Protein AF-A0A431I7N3-F1 (afdb_monomer)

Mean predicted aligned error: 5.84 Å

Structure (mmCIF, N/CA/C/O backbone):
data_AF-A0A431I7N3-F1
#
_entry.id   AF-A0A431I7N3-F1
#
loop_
_atom_site.group_PDB
_atom_site.id
_atom_site.type_symbol
_atom_site.label_atom_id
_atom_site.label_alt_id
_atom_site.label_comp_id
_atom_site.label_asym_id
_atom_site.label_entity_id
_atom_site.label_seq_id
_atom_site.pdbx_PDB_ins_code
_atom_site.Cartn_x
_atom_site.Cartn_y
_atom_site.Cartn_z
_atom_site.occupancy
_atom_site.B_iso_or_equiv
_atom_site.auth_seq_id
_atom_site.auth_comp_id
_atom_site.auth_asym_id
_atom_site.auth_atom_id
_atom_site.pdbx_PDB_model_num
ATOM 1 N N . LYS A 1 1 ? 29.112 -9.213 0.402 1.00 60.88 1 LYS A N 1
ATOM 2 C CA . LYS A 1 1 ? 29.077 -7.727 0.307 1.00 60.88 1 LYS A CA 1
ATOM 3 C C . LYS A 1 1 ? 28.844 -7.233 -1.131 1.00 60.88 1 LYS A C 1
ATOM 5 O O . LYS A 1 1 ? 28.077 -6.293 -1.281 1.00 60.88 1 LYS A O 1
ATOM 10 N N . ASN A 1 2 ? 29.382 -7.900 -2.162 1.00 78.06 2 ASN A N 1
ATOM 11 C CA . ASN A 1 2 ? 29.231 -7.485 -3.570 1.00 78.06 2 ASN A CA 1
ATOM 12 C C . ASN A 1 2 ? 27.796 -7.589 -4.119 1.00 78.06 2 ASN A C 1
ATOM 14 O O . ASN A 1 2 ? 27.331 -6.633 -4.720 1.00 78.06 2 ASN A O 1
ATOM 18 N N . TYR A 1 3 ? 27.056 -8.663 -3.809 1.00 81.56 3 TYR A N 1
ATOM 19 C CA . TYR A 1 3 ? 25.663 -8.817 -4.268 1.00 81.56 3 TYR A CA 1
ATOM 20 C C . TYR A 1 3 ? 24.748 -7.658 -3.838 1.00 81.56 3 TYR A C 1
ATOM 22 O O . TYR A 1 3 ? 23.988 -7.134 -4.637 1.00 81.56 3 TYR A O 1
ATOM 30 N N . ARG A 1 4 ? 24.869 -7.198 -2.583 1.00 82.38 4 ARG A N 1
ATOM 31 C CA . ARG A 1 4 ? 24.064 -6.075 -2.072 1.00 82.38 4 ARG A CA 1
ATOM 32 C C . ARG A 1 4 ? 24.396 -4.757 -2.776 1.00 82.38 4 ARG A C 1
ATOM 34 O O . ARG A 1 4 ? 23.497 -3.981 -3.049 1.00 82.38 4 ARG A O 1
ATOM 41 N N . ARG A 1 5 ? 25.679 -4.500 -3.054 1.00 83.00 5 ARG A N 1
ATOM 42 C CA . ARG A 1 5 ? 26.077 -3.306 -3.814 1.00 83.00 5 ARG A CA 1
ATOM 43 C C . ARG A 1 5 ? 25.525 -3.348 -5.238 1.00 83.00 5 ARG A C 1
ATOM 45 O O . ARG A 1 5 ? 25.055 -2.322 -5.699 1.00 83.00 5 ARG A O 1
ATOM 52 N N . GLY A 1 6 ? 25.533 -4.525 -5.870 1.00 89.56 6 GLY A N 1
ATOM 53 C CA . GLY A 1 6 ? 24.898 -4.739 -7.172 1.00 89.56 6 GLY A CA 1
ATOM 54 C C . GLY A 1 6 ? 23.405 -4.425 -7.134 1.00 89.56 6 GLY A C 1
ATOM 55 O O . GLY A 1 6 ? 22.958 -3.562 -7.873 1.00 89.56 6 GLY A O 1
ATOM 56 N N . VAL A 1 7 ? 22.666 -5.021 -6.191 1.00 92.00 7 VAL A N 1
ATOM 57 C CA . VAL A 1 7 ? 21.218 -4.784 -6.041 1.00 92.00 7 VAL A CA 1
ATOM 58 C C . VAL A 1 7 ? 20.898 -3.298 -5.877 1.00 92.00 7 VAL A C 1
ATOM 60 O O . VAL A 1 7 ? 20.030 -2.781 -6.569 1.00 92.00 7 VAL A O 1
ATOM 63 N N . ASN A 1 8 ? 21.620 -2.598 -4.999 1.00 90.75 8 ASN A N 1
ATOM 64 C CA . ASN A 1 8 ? 21.385 -1.175 -4.766 1.00 90.75 8 ASN A CA 1
ATOM 65 C C . ASN A 1 8 ? 21.683 -0.327 -6.009 1.00 90.75 8 ASN A C 1
ATOM 67 O O . ASN A 1 8 ? 20.867 0.515 -6.357 1.00 90.75 8 ASN A O 1
ATOM 71 N N . ALA A 1 9 ? 22.812 -0.572 -6.682 1.00 93.12 9 ALA A N 1
ATOM 72 C CA . ALA A 1 9 ? 23.182 0.163 -7.892 1.00 93.12 9 ALA A CA 1
ATOM 73 C C . ALA A 1 9 ? 22.176 -0.069 -9.030 1.00 93.12 9 ALA A C 1
ATOM 75 O O . ALA A 1 9 ? 21.823 0.857 -9.752 1.00 93.12 9 ALA A O 1
ATOM 76 N N . GLU A 1 10 ? 21.666 -1.294 -9.175 1.00 96.69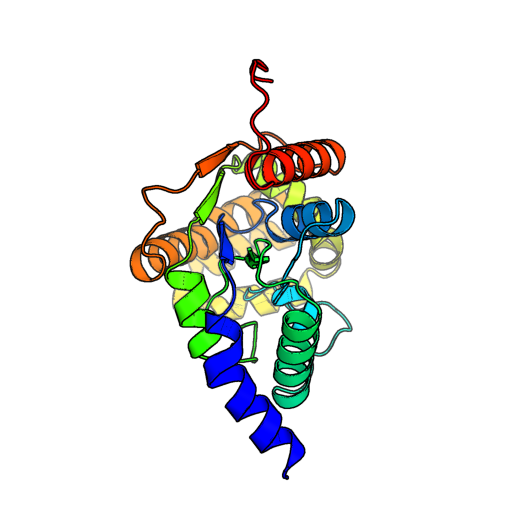 10 GLU A N 1
ATOM 77 C CA . GLU A 1 10 ? 20.631 -1.585 -10.167 1.00 96.69 10 GLU A CA 1
ATOM 78 C C . GLU A 1 10 ? 19.306 -0.892 -9.825 1.00 96.69 10 GLU A C 1
ATOM 80 O O . GLU A 1 10 ? 18.671 -0.324 -10.709 1.00 96.69 10 GLU A O 1
ATOM 85 N N . LEU A 1 11 ? 18.908 -0.866 -8.549 1.00 96.81 11 LEU A N 1
ATOM 86 C CA . LEU A 1 11 ? 17.690 -0.185 -8.096 1.00 96.81 11 LEU A CA 1
ATOM 87 C C . LEU A 1 11 ? 17.761 1.348 -8.175 1.00 96.81 11 LEU A C 1
ATOM 89 O O . LEU A 1 11 ? 16.722 1.996 -8.075 1.00 96.81 11 LEU A O 1
ATOM 93 N N . GLU A 1 12 ? 18.940 1.939 -8.364 1.00 96.25 12 GLU A N 1
ATOM 94 C CA . GLU A 1 12 ? 19.075 3.375 -8.643 1.00 96.25 12 GLU A CA 1
ATOM 95 C C . GLU A 1 12 ? 18.663 3.726 -10.081 1.00 96.25 12 GLU A C 1
ATOM 97 O O . GLU A 1 12 ? 18.223 4.848 -10.331 1.00 96.25 12 GLU A O 1
ATOM 102 N N . VAL A 1 13 ? 18.755 2.774 -11.019 1.00 96.38 13 VAL A N 1
ATOM 103 C CA . VAL A 1 13 ? 18.584 3.031 -12.461 1.00 96.38 13 VAL A CA 1
ATOM 104 C C . VAL A 1 13 ? 17.403 2.272 -13.055 1.00 96.38 13 VAL A C 1
ATOM 106 O O . VAL A 1 13 ? 16.577 2.870 -13.739 1.00 96.38 13 VAL A O 1
ATOM 109 N N . LEU A 1 14 ? 17.299 0.967 -12.794 1.00 97.06 14 LEU A N 1
ATOM 110 C CA . LEU A 1 14 ? 16.318 0.081 -13.423 1.00 97.06 14 LEU A CA 1
ATOM 111 C C . LEU A 1 14 ? 14.868 0.564 -13.271 1.00 97.06 14 LEU A C 1
ATOM 113 O O . LEU A 1 14 ? 14.150 0.516 -14.268 1.00 97.06 14 LEU A O 1
ATOM 117 N N . PRO A 1 15 ? 14.416 1.074 -12.104 1.00 97.44 15 PRO A N 1
ATOM 118 C CA . PRO A 1 15 ? 13.044 1.549 -11.979 1.00 97.44 15 PRO A CA 1
ATOM 119 C C . PRO A 1 15 ? 12.665 2.605 -13.018 1.00 97.44 15 PRO A C 1
ATOM 121 O O . PRO A 1 15 ? 11.525 2.613 -13.460 1.00 97.44 15 PRO A O 1
ATOM 124 N N . GLN A 1 16 ? 13.611 3.442 -13.451 1.00 96.75 16 GLN A N 1
ATOM 125 C CA . GLN A 1 16 ? 13.368 4.545 -14.386 1.00 96.75 16 GLN A CA 1
ATOM 126 C C . GLN A 1 16 ? 13.116 4.075 -15.830 1.00 96.75 16 GLN A C 1
ATOM 128 O O . GLN A 1 16 ? 12.756 4.883 -16.679 1.00 96.75 16 GLN A O 1
ATOM 133 N N . GLN A 1 17 ? 13.321 2.787 -16.124 1.00 96.75 17 GLN A N 1
ATOM 134 C CA . GLN A 1 17 ? 13.120 2.207 -17.457 1.00 96.75 17 GLN A CA 1
ATOM 135 C C . GLN A 1 17 ? 11.669 1.783 -17.717 1.00 96.75 17 GLN A C 1
ATOM 137 O O . GLN A 1 17 ? 11.346 1.405 -18.838 1.00 96.75 17 GLN A O 1
ATOM 142 N N . PHE A 1 18 ? 10.807 1.829 -16.698 1.00 97.62 18 PHE A N 1
ATOM 143 C CA . PHE A 1 18 ? 9.423 1.375 -16.790 1.00 97.62 18 PHE A CA 1
ATOM 144 C C . PHE A 1 18 ? 8.436 2.537 -16.802 1.00 97.62 18 PHE A C 1
ATOM 146 O O . PHE A 1 18 ? 8.631 3.570 -16.155 1.00 97.62 18 PHE A O 1
ATOM 153 N N . HIS A 1 19 ? 7.316 2.319 -17.484 1.00 95.94 19 HIS A N 1
ATOM 154 C CA . HIS A 1 19 ? 6.157 3.194 -17.426 1.00 95.94 19 HIS A CA 1
ATOM 155 C C . HIS A 1 19 ? 5.199 2.701 -16.342 1.00 95.94 19 HIS A C 1
ATOM 157 O O . HIS A 1 19 ? 4.536 1.680 -16.507 1.00 95.94 19 HIS A O 1
ATOM 163 N N . TYR A 1 20 ? 5.120 3.419 -15.224 1.00 97.62 20 TYR A N 1
ATOM 164 C CA . TYR A 1 20 ? 4.216 3.043 -14.138 1.00 97.62 20 TYR A CA 1
ATOM 165 C C . TYR A 1 20 ? 2.808 3.608 -14.333 1.00 97.62 20 TYR A C 1
ATOM 167 O O . TYR A 1 20 ? 2.627 4.713 -14.855 1.00 97.62 20 TYR A O 1
ATOM 175 N N . LEU A 1 21 ? 1.826 2.865 -13.828 1.00 97.44 21 LEU A N 1
ATOM 176 C CA . LEU A 1 21 ? 0.459 3.316 -13.595 1.00 97.44 21 LEU A CA 1
ATOM 177 C C . LEU A 1 21 ? 0.132 3.129 -12.116 1.00 97.44 21 LEU A C 1
ATOM 179 O O . LEU A 1 21 ? -0.010 2.008 -11.623 1.00 97.44 21 LEU A O 1
ATOM 183 N N . THR A 1 22 ? 0.027 4.242 -11.398 1.00 97.12 22 THR A N 1
ATOM 184 C CA . THR A 1 22 ? -0.194 4.219 -9.955 1.00 97.12 22 THR A CA 1
ATOM 185 C C . THR A 1 22 ? -1.680 4.073 -9.657 1.00 97.12 22 THR A C 1
ATOM 187 O O . THR A 1 22 ? -2.475 4.971 -9.936 1.00 97.12 22 THR A O 1
ATOM 190 N N . VAL A 1 23 ? -2.059 2.959 -9.039 1.00 97.25 23 VAL A N 1
ATOM 191 C CA . VAL A 1 23 ? -3.396 2.722 -8.501 1.00 97.25 23 VAL A CA 1
ATOM 192 C C . VAL A 1 23 ? -3.527 3.452 -7.166 1.00 97.25 23 VAL A C 1
ATOM 194 O O . VAL A 1 23 ? -2.932 3.087 -6.150 1.00 97.25 23 VAL A O 1
ATOM 197 N N . CYS A 1 24 ? -4.327 4.507 -7.180 1.00 95.62 24 CYS A N 1
ATOM 198 C CA . CYS A 1 24 ? -4.613 5.397 -6.070 1.00 95.62 24 CYS A CA 1
ATOM 199 C C . CYS A 1 24 ? -5.995 5.086 -5.492 1.00 95.62 24 CYS A C 1
ATOM 201 O O . CYS A 1 24 ? -6.921 4.740 -6.212 1.00 95.62 24 CYS A O 1
ATOM 203 N N . GLY A 1 25 ? -6.168 5.261 -4.191 1.00 93.81 25 GLY A N 1
ATOM 204 C CA . GLY A 1 25 ? -7.457 5.165 -3.514 1.00 93.81 25 GLY A CA 1
ATOM 205 C C . GLY A 1 25 ? -7.275 5.119 -1.996 1.00 93.81 25 GLY A C 1
ATOM 206 O O . GLY A 1 25 ? -6.255 4.604 -1.517 1.00 93.81 25 GLY A O 1
ATOM 207 N N . PRO A 1 26 ? -8.239 5.626 -1.211 1.00 93.81 26 PRO A N 1
ATOM 208 C CA . PRO A 1 26 ? -8.145 5.625 0.248 1.00 93.81 26 PRO A CA 1
ATOM 209 C C . PRO A 1 26 ? -8.179 4.195 0.824 1.00 93.81 26 PRO A C 1
ATOM 211 O O . PRO A 1 26 ? -8.373 3.213 0.099 1.00 93.81 26 PRO A O 1
ATOM 214 N N . THR A 1 27 ? -7.958 4.031 2.129 1.00 92.19 27 THR A N 1
ATOM 215 C CA . THR A 1 27 ? -7.940 2.708 2.788 1.00 92.19 27 THR A CA 1
ATOM 216 C C . THR A 1 27 ? -9.236 1.931 2.537 1.00 92.19 27 THR A C 1
ATOM 218 O O . THR A 1 27 ? -10.326 2.488 2.632 1.00 92.19 27 THR A O 1
ATOM 221 N N . GLY A 1 28 ? -9.144 0.643 2.202 1.00 92.25 28 GLY A N 1
ATOM 222 C CA . GLY A 1 28 ? -10.325 -0.186 1.925 1.00 92.25 28 GLY A CA 1
ATOM 223 C C . GLY A 1 28 ? -11.008 0.065 0.578 1.00 92.25 28 GLY A C 1
ATOM 224 O O . GLY A 1 28 ? -12.056 -0.511 0.333 1.00 92.25 28 GLY A O 1
ATOM 225 N N . SER A 1 29 ? -10.432 0.885 -0.309 1.00 94.75 29 SER A N 1
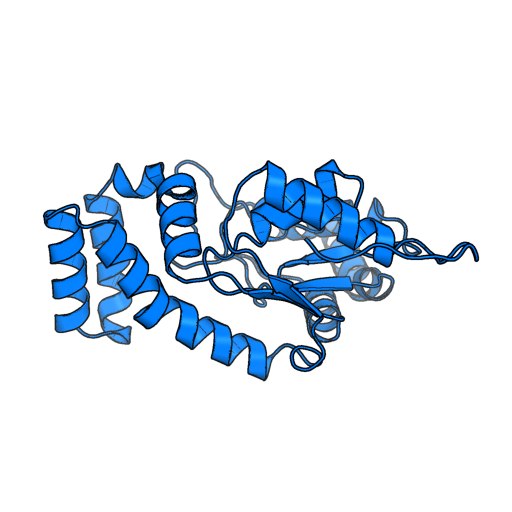ATOM 226 C CA . SER A 1 29 ? -10.940 1.081 -1.682 1.00 94.75 29 SER A CA 1
ATOM 227 C C . SER A 1 29 ? -10.735 -0.122 -2.610 1.00 94.75 29 SER A C 1
ATOM 229 O O . SER A 1 29 ? -11.261 -0.126 -3.712 1.00 94.75 29 SER A O 1
ATOM 231 N N . GLY A 1 30 ? -9.985 -1.145 -2.191 1.00 93.44 30 GLY A N 1
ATOM 232 C CA . GLY A 1 30 ? -9.731 -2.330 -3.013 1.00 93.44 30 GLY A CA 1
ATOM 233 C C . GLY A 1 30 ? -8.496 -2.243 -3.915 1.00 93.44 30 GLY A C 1
ATOM 234 O O . GLY A 1 30 ? -8.358 -3.089 -4.787 1.00 93.44 30 GLY A O 1
ATOM 235 N N . LYS A 1 31 ? -7.576 -1.284 -3.702 1.00 94.62 31 LYS A N 1
ATOM 236 C CA . LYS A 1 31 ? -6.317 -1.158 -4.476 1.00 94.62 31 LYS A CA 1
ATOM 237 C C . LYS A 1 31 ? -5.561 -2.480 -4.627 1.00 94.62 31 LYS A C 1
ATOM 239 O O . LYS A 1 31 ? -5.369 -2.933 -5.748 1.00 94.62 31 LYS A O 1
ATOM 244 N N . SER A 1 32 ? -5.179 -3.111 -3.513 1.00 92.50 32 SER A N 1
ATOM 245 C CA . SER A 1 32 ? -4.403 -4.356 -3.542 1.00 92.50 32 SER A CA 1
ATOM 246 C C . SER A 1 32 ? -5.204 -5.479 -4.214 1.00 92.50 32 SER A C 1
ATOM 248 O O . SER A 1 32 ? -4.662 -6.252 -4.990 1.00 92.50 32 SER A O 1
ATOM 250 N N . ALA A 1 33 ? -6.527 -5.523 -4.018 1.00 94.25 33 ALA A N 1
ATOM 251 C CA . ALA A 1 33 ? -7.391 -6.496 -4.688 1.00 94.25 33 ALA A CA 1
ATOM 252 C C . ALA A 1 33 ? -7.482 -6.264 -6.213 1.00 94.25 33 ALA A C 1
ATOM 254 O O . ALA A 1 33 ? -7.474 -7.226 -6.979 1.00 94.25 33 ALA A O 1
ATOM 255 N N . LEU A 1 34 ? -7.505 -5.005 -6.665 1.00 96.75 34 LEU A N 1
ATOM 256 C CA . LEU A 1 34 ? -7.428 -4.648 -8.084 1.00 96.75 34 LEU A CA 1
ATOM 257 C C . LEU A 1 34 ? -6.064 -5.014 -8.677 1.00 96.75 34 LEU A C 1
ATOM 259 O O . LEU A 1 34 ? -6.018 -5.563 -9.773 1.00 96.75 34 LEU A O 1
ATOM 263 N N . LEU A 1 35 ? -4.965 -4.765 -7.959 1.00 96.94 35 LEU A N 1
ATOM 264 C CA . LEU A 1 35 ? -3.628 -5.188 -8.385 1.00 96.94 35 LEU A CA 1
ATOM 265 C C . LEU A 1 35 ? -3.549 -6.710 -8.565 1.00 96.94 35 LEU A C 1
ATOM 267 O O . LEU A 1 35 ? -3.046 -7.180 -9.579 1.00 96.94 35 LEU A O 1
ATOM 271 N N . GLN A 1 36 ? -4.116 -7.490 -7.644 1.00 95.94 36 GLN A N 1
ATOM 272 C CA . GLN A 1 36 ? -4.175 -8.949 -7.790 1.00 95.94 36 GLN A CA 1
ATOM 273 C C . GLN A 1 36 ? -5.031 -9.384 -8.992 1.00 95.94 36 GLN A C 1
ATOM 275 O O . GLN A 1 36 ? -4.660 -10.314 -9.714 1.00 95.94 36 GLN A O 1
ATOM 280 N N . ALA A 1 37 ? -6.147 -8.696 -9.256 1.00 97.25 37 ALA A N 1
ATOM 281 C CA . ALA A 1 37 ? -6.964 -8.945 -10.443 1.00 97.25 37 ALA A CA 1
ATOM 282 C C . ALA A 1 37 ? -6.210 -8.612 -11.746 1.00 97.25 37 ALA A C 1
ATOM 284 O O . ALA A 1 37 ? -6.250 -9.403 -12.687 1.00 97.25 37 ALA A O 1
ATOM 285 N N . LEU A 1 38 ? -5.466 -7.500 -11.783 1.00 98.00 38 LEU A N 1
ATOM 286 C CA . LEU A 1 38 ? -4.600 -7.117 -12.905 1.00 98.00 38 LEU A CA 1
ATOM 287 C C . LEU A 1 38 ? -3.515 -8.166 -13.160 1.00 98.00 38 LEU A C 1
ATOM 289 O O . LEU A 1 38 ? -3.350 -8.592 -14.299 1.00 98.00 38 LEU A O 1
ATOM 293 N N . ALA A 1 39 ? -2.834 -8.636 -12.111 1.00 97.06 39 ALA A N 1
ATOM 294 C CA . ALA A 1 39 ? -1.824 -9.688 -12.223 1.00 97.06 39 ALA A CA 1
ATOM 295 C C . ALA A 1 39 ? -2.427 -10.992 -12.769 1.00 97.06 39 ALA A C 1
ATOM 297 O O . ALA A 1 39 ? -1.878 -11.603 -13.683 1.00 97.06 39 ALA A O 1
ATOM 298 N N . THR A 1 40 ? -3.597 -11.388 -12.258 1.00 97.00 40 THR A N 1
ATOM 299 C CA . THR A 1 40 ? -4.324 -12.586 -12.715 1.00 97.00 40 THR A CA 1
ATOM 300 C C . THR A 1 40 ? -4.733 -12.480 -14.186 1.00 97.00 40 THR A C 1
ATOM 302 O O . THR A 1 40 ? -4.715 -13.475 -14.906 1.00 97.00 40 THR A O 1
ATOM 305 N N . ALA A 1 41 ? -5.069 -11.275 -14.649 1.00 96.62 41 ALA A N 1
ATOM 306 C CA . ALA A 1 41 ? -5.419 -10.994 -16.037 1.00 96.62 41 ALA A CA 1
ATOM 307 C C . ALA A 1 41 ? -4.197 -10.795 -16.964 1.00 96.62 41 ALA A C 1
ATOM 309 O O . ALA A 1 41 ? -4.378 -10.527 -18.149 1.00 96.62 41 ALA A O 1
ATOM 310 N N . GLY A 1 42 ? -2.968 -10.951 -16.454 1.00 96.19 42 GLY A N 1
ATOM 311 C CA . GLY A 1 42 ? -1.728 -10.882 -17.236 1.00 96.19 42 GLY A CA 1
ATOM 312 C C . GLY A 1 42 ? -1.028 -9.518 -17.241 1.00 96.19 42 GLY A C 1
ATOM 313 O O . GLY A 1 42 ? -0.075 -9.330 -17.992 1.00 96.19 42 GLY A O 1
ATOM 314 N N . GLY A 1 43 ? -1.471 -8.566 -16.418 1.00 97.19 43 GLY A N 1
ATOM 315 C CA . GLY A 1 43 ? -0.795 -7.283 -16.227 1.00 97.19 43 GLY A CA 1
ATOM 316 C C . GLY A 1 43 ? 0.496 -7.399 -15.412 1.00 97.19 43 GLY A C 1
ATOM 317 O O . GLY A 1 43 ? 0.619 -8.253 -14.534 1.00 97.19 43 GLY A O 1
ATOM 318 N N . GLN A 1 44 ? 1.449 -6.493 -15.651 1.00 98.06 44 GLN A N 1
ATOM 319 C CA . GLN A 1 44 ? 2.666 -6.406 -14.837 1.00 98.06 44 GLN A CA 1
ATOM 320 C C . GLN A 1 44 ? 2.368 -5.635 -13.556 1.00 98.06 44 GLN A C 1
ATOM 322 O O . GLN A 1 44 ? 1.969 -4.473 -13.611 1.00 98.06 44 GLN A O 1
ATOM 327 N N . VAL A 1 45 ? 2.550 -6.270 -12.402 1.00 98.25 45 VAL A N 1
ATOM 328 C CA . VAL A 1 45 ? 2.160 -5.702 -11.108 1.00 98.25 45 VAL A CA 1
ATOM 329 C C . VAL A 1 45 ? 3.332 -5.733 -10.143 1.00 98.25 45 VAL A C 1
ATOM 331 O O . VAL A 1 45 ? 3.877 -6.794 -9.845 1.00 98.25 45 VAL A O 1
ATOM 334 N N . LEU A 1 46 ? 3.683 -4.565 -9.610 1.00 97.94 46 LEU A N 1
ATOM 335 C CA . LEU A 1 46 ? 4.621 -4.424 -8.505 1.00 97.94 46 LEU A CA 1
ATOM 336 C C . LEU A 1 46 ? 3.843 -4.189 -7.203 1.00 97.94 46 LEU A C 1
ATOM 338 O O . LEU A 1 46 ? 3.584 -3.052 -6.818 1.00 97.94 46 LEU A O 1
ATOM 342 N N . ASP A 1 47 ? 3.463 -5.276 -6.535 1.00 96.19 47 ASP A N 1
ATOM 343 C CA . ASP 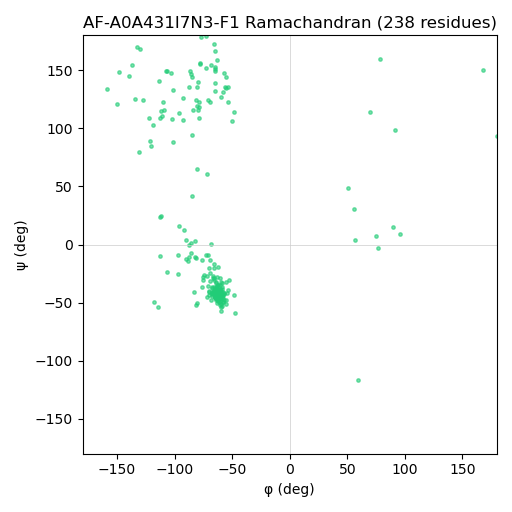A 1 47 ? 2.727 -5.246 -5.263 1.00 96.19 47 ASP A CA 1
ATOM 344 C C . ASP A 1 47 ? 3.707 -5.105 -4.081 1.00 96.19 47 ASP A C 1
ATOM 346 O O . ASP A 1 47 ? 4.308 -6.079 -3.616 1.00 96.19 47 ASP A O 1
ATOM 350 N N . LEU A 1 48 ? 3.940 -3.867 -3.635 1.00 95.81 48 LEU A N 1
ATOM 351 C CA . LEU A 1 48 ? 4.931 -3.570 -2.598 1.00 95.81 48 LEU A CA 1
ATOM 352 C C . LEU A 1 48 ? 4.475 -4.069 -1.223 1.00 95.81 48 LEU A C 1
ATOM 354 O O . LEU A 1 48 ? 5.315 -4.551 -0.458 1.00 95.81 48 LEU A O 1
ATOM 358 N N . GLU A 1 49 ? 3.180 -4.001 -0.917 1.00 92.25 49 GLU A N 1
ATOM 359 C CA . GLU A 1 49 ? 2.576 -4.585 0.283 1.00 92.25 49 GLU A CA 1
ATOM 360 C C . GLU A 1 49 ? 2.800 -6.102 0.368 1.00 92.25 49 GLU A C 1
ATOM 362 O O . GLU A 1 49 ? 3.231 -6.604 1.414 1.00 92.25 49 GLU A O 1
ATOM 367 N N . GLN A 1 50 ? 2.588 -6.839 -0.727 1.00 92.88 50 GLN A N 1
ATOM 368 C CA . GLN A 1 50 ? 2.820 -8.283 -0.792 1.00 92.88 50 GLN A CA 1
ATOM 369 C C . GLN A 1 50 ? 4.303 -8.617 -0.604 1.00 92.88 50 GLN A C 1
ATOM 371 O O . GLN A 1 50 ? 4.643 -9.491 0.199 1.00 92.88 50 GLN A O 1
ATOM 376 N N . LEU A 1 51 ? 5.204 -7.898 -1.283 1.00 94.94 51 LEU A N 1
ATOM 377 C CA . LEU A 1 51 ? 6.648 -8.088 -1.105 1.00 94.94 51 LEU A CA 1
ATOM 378 C C . LEU A 1 51 ? 7.091 -7.766 0.330 1.00 94.94 51 LEU A C 1
ATOM 380 O O . LEU A 1 51 ? 7.969 -8.433 0.875 1.00 94.94 51 LEU A O 1
ATOM 384 N N . ALA A 1 52 ? 6.469 -6.775 0.968 1.00 93.88 52 ALA A N 1
ATOM 385 C CA . ALA A 1 52 ? 6.742 -6.376 2.345 1.00 93.88 52 ALA A CA 1
ATOM 386 C C . ALA A 1 52 ? 6.029 -7.236 3.403 1.00 93.88 52 ALA A C 1
ATOM 388 O O . ALA A 1 52 ? 6.342 -7.087 4.590 1.00 93.88 52 ALA A O 1
ATOM 389 N N . ARG A 1 53 ? 5.084 -8.096 2.998 1.00 92.44 53 ARG A N 1
ATOM 390 C CA . ARG A 1 53 ? 4.167 -8.852 3.874 1.00 92.44 53 ARG A CA 1
ATOM 391 C C . ARG A 1 53 ? 3.461 -7.952 4.885 1.00 92.44 53 ARG A C 1
ATOM 393 O O . ARG A 1 53 ? 3.497 -8.187 6.094 1.00 92.44 53 ARG A O 1
ATOM 400 N N . HIS A 1 54 ? 2.905 -6.847 4.397 1.00 89.12 54 HIS A N 1
ATOM 401 C CA . HIS A 1 54 ? 2.326 -5.811 5.243 1.00 89.12 54 HIS A CA 1
ATOM 402 C C . HIS A 1 54 ? 1.334 -4.951 4.460 1.00 89.12 54 HIS A C 1
ATOM 404 O O . HIS A 1 54 ? 1.676 -4.454 3.399 1.00 89.12 54 HIS A O 1
ATOM 410 N N . LYS A 1 55 ? 0.153 -4.678 5.023 1.00 84.38 55 LYS A N 1
ATOM 411 C CA . LYS A 1 55 ? -0.936 -3.904 4.386 1.00 84.38 55 LYS A CA 1
ATOM 412 C C . LYS A 1 55 ? -0.787 -2.377 4.545 1.00 84.38 55 LYS A C 1
ATOM 414 O O . LYS A 1 55 ? -1.724 -1.717 5.001 1.00 84.38 55 LYS A O 1
ATOM 419 N N . GLY A 1 56 ? 0.434 -1.851 4.391 1.00 75.38 56 GLY A N 1
ATOM 420 C CA . GLY A 1 56 ? 0.717 -0.401 4.299 1.00 75.38 56 GLY A CA 1
ATOM 421 C C . GLY A 1 56 ? 0.264 0.538 5.440 1.00 75.38 56 GLY A C 1
ATOM 422 O O . GLY A 1 56 ? 0.446 1.748 5.350 1.00 75.38 56 GLY A O 1
ATOM 423 N N . SER A 1 57 ? -0.313 0.038 6.538 1.00 78.75 57 SER A N 1
ATOM 424 C CA . SER A 1 57 ? -1.022 0.855 7.539 1.00 78.75 57 SER A CA 1
ATOM 425 C C . SER A 1 57 ? -0.627 0.537 8.985 1.00 78.75 57 SER A C 1
ATOM 427 O O . SER A 1 57 ? 0.046 -0.453 9.256 1.00 78.75 57 SER A O 1
ATOM 429 N N . VAL A 1 58 ? -1.049 1.360 9.955 1.00 71.12 58 VAL A N 1
ATOM 430 C CA . VAL A 1 58 ? -0.761 1.108 11.387 1.00 71.12 58 VAL A CA 1
ATOM 431 C C . VAL A 1 58 ? -1.403 -0.190 11.896 1.00 71.12 58 VAL A C 1
ATOM 433 O O . VAL A 1 58 ? -0.861 -0.852 12.781 1.00 71.12 58 VAL A O 1
ATOM 436 N N . LEU A 1 59 ? -2.521 -0.588 11.286 1.00 76.19 59 LEU A N 1
ATOM 437 C CA . LEU A 1 59 ? -3.160 -1.888 11.476 1.00 76.19 59 LEU A CA 1
ATOM 438 C C . LEU A 1 59 ? -2.738 -2.887 10.386 1.00 76.19 59 LEU A C 1
ATOM 440 O O . LEU A 1 59 ? -3.391 -3.895 10.194 1.00 76.19 59 LEU A O 1
ATOM 444 N N . GLY A 1 60 ? -1.665 -2.630 9.641 1.00 73.44 60 GLY A N 1
ATOM 445 C CA . GLY A 1 60 ? -1.297 -3.413 8.462 1.00 73.44 60 GLY A CA 1
ATOM 446 C C . GLY A 1 60 ? -0.471 -4.666 8.748 1.00 73.44 60 GLY A C 1
ATOM 447 O O . GLY A 1 60 ? -0.094 -5.368 7.810 1.00 73.44 60 GLY A O 1
ATOM 448 N N . VAL A 1 61 ? -0.178 -4.945 10.022 1.00 77.88 61 VAL A N 1
ATOM 449 C CA . VAL A 1 61 ? 0.564 -6.139 10.441 1.00 77.88 61 VAL A CA 1
ATOM 450 C C . VAL A 1 61 ? -0.294 -7.379 10.209 1.00 77.88 61 VAL A C 1
ATOM 452 O O . VAL A 1 61 ? -1.386 -7.495 10.764 1.00 77.88 61 VAL A O 1
ATOM 455 N N . LEU A 1 62 ? 0.223 -8.317 9.422 1.00 74.69 62 LEU A N 1
ATOM 456 C CA . LEU A 1 62 ? -0.416 -9.603 9.174 1.00 74.69 62 LEU A CA 1
ATOM 457 C C . LEU A 1 62 ? -0.112 -10.566 10.341 1.00 74.69 62 LEU A C 1
ATOM 459 O O . LEU A 1 62 ? 1.061 -10.761 10.680 1.00 74.69 62 LEU A O 1
ATOM 463 N N . PRO A 1 63 ? -1.126 -11.154 11.002 1.00 71.88 63 PRO A N 1
ATOM 464 C CA . PRO A 1 63 ? -0.904 -12.100 12.090 1.00 71.88 63 PRO A CA 1
ATOM 465 C C . PRO A 1 63 ? -0.061 -13.293 11.640 1.00 71.88 63 PRO A C 1
ATOM 467 O O . PRO A 1 63 ? -0.340 -13.916 10.622 1.00 71.88 63 PRO A O 1
ATOM 470 N N . GLY A 1 64 ? 0.972 -13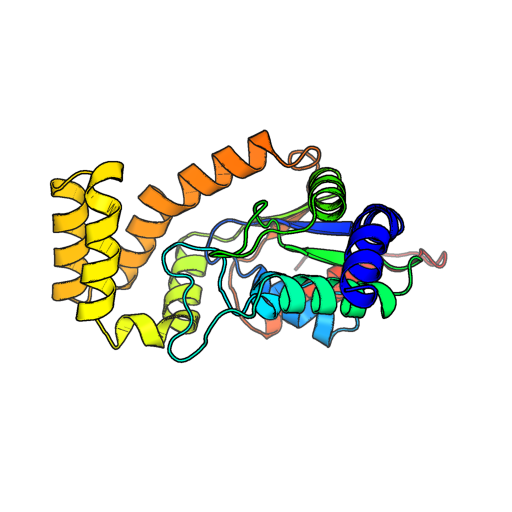.621 12.415 1.00 75.75 64 GLY A N 1
ATOM 471 C CA . GLY A 1 64 ? 1.856 -14.752 12.120 1.00 75.75 64 GLY A CA 1
ATOM 472 C C . GLY A 1 64 ? 2.871 -14.508 10.998 1.00 75.75 64 GLY A C 1
ATOM 473 O O . GLY A 1 64 ? 3.724 -15.365 10.775 1.00 75.75 64 GLY A O 1
ATOM 474 N N . GLU A 1 65 ? 2.854 -13.345 10.342 1.00 82.12 65 GLU A N 1
ATOM 475 C CA . GLU A 1 65 ? 3.805 -13.012 9.284 1.00 82.12 65 GLU A CA 1
ATOM 476 C C . GLU A 1 65 ? 4.794 -11.930 9.723 1.00 82.12 65 GLU A C 1
ATOM 478 O O . GLU A 1 65 ? 4.438 -10.813 10.096 1.00 82.12 65 GLU A O 1
ATOM 483 N N . SER A 1 66 ? 6.084 -12.254 9.646 1.00 89.12 66 SER A N 1
ATOM 484 C CA . SER A 1 66 ? 7.150 -11.269 9.809 1.00 89.12 66 SER A CA 1
ATOM 485 C C . SER A 1 66 ? 7.478 -10.611 8.472 1.00 89.12 66 SER A C 1
ATOM 487 O O . SER A 1 66 ? 7.700 -11.317 7.478 1.00 89.12 66 SER A O 1
ATOM 489 N N . GLN A 1 67 ? 7.628 -9.283 8.474 1.00 94.00 67 GLN A N 1
ATOM 490 C CA . GLN A 1 67 ? 8.211 -8.573 7.336 1.00 94.00 67 GLN A CA 1
ATOM 491 C C . GLN A 1 67 ? 9.596 -9.158 6.999 1.00 94.00 67 GLN A C 1
ATOM 493 O O . GLN A 1 67 ? 10.346 -9.552 7.902 1.00 94.00 67 GLN A O 1
ATOM 498 N N . PRO A 1 68 ? 9.971 -9.220 5.712 1.00 95.31 68 PRO A N 1
ATOM 499 C CA . PRO A 1 68 ? 11.316 -9.619 5.329 1.00 95.31 68 PRO A CA 1
ATOM 500 C C . PRO A 1 68 ? 12.355 -8.605 5.824 1.00 95.31 68 PRO A C 1
ATOM 502 O O . PRO A 1 68 ? 12.045 -7.478 6.196 1.00 95.31 68 PRO A O 1
ATOM 505 N N . SER A 1 69 ? 13.635 -8.978 5.778 1.00 96.69 69 SER A N 1
ATOM 506 C CA . SER A 1 69 ? 14.705 -7.988 5.953 1.00 96.69 69 SER A CA 1
ATOM 507 C C . SER A 1 69 ? 14.698 -6.965 4.809 1.00 96.69 69 SER A C 1
ATOM 509 O O . SER A 1 69 ? 14.378 -7.321 3.674 1.00 96.69 69 SER A O 1
ATOM 511 N N . GLN A 1 70 ? 15.176 -5.740 5.063 1.00 96.38 70 GLN A N 1
ATOM 512 C CA . GLN A 1 70 ? 15.346 -4.700 4.031 1.00 96.38 70 GLN A CA 1
ATOM 513 C C . GLN A 1 70 ? 16.060 -5.223 2.773 1.00 96.38 70 GLN A C 1
ATOM 515 O O . GLN A 1 70 ? 15.619 -4.979 1.658 1.00 96.38 70 GLN A O 1
ATOM 520 N N . LYS A 1 71 ? 17.128 -6.012 2.950 1.00 95.31 71 LYS A N 1
ATOM 521 C CA . LYS A 1 71 ? 17.888 -6.591 1.832 1.00 95.31 71 LYS A CA 1
ATOM 522 C C . LYS A 1 71 ? 17.038 -7.547 0.989 1.00 95.31 71 LYS A C 1
ATOM 524 O O . LYS A 1 71 ? 17.200 -7.598 -0.228 1.00 95.31 71 LYS A O 1
ATOM 529 N N . MET A 1 72 ? 16.205 -8.360 1.637 1.00 96.19 72 MET A N 1
ATOM 530 C CA . MET A 1 72 ? 15.343 -9.314 0.939 1.00 96.19 72 MET A CA 1
ATOM 531 C C . MET A 1 72 ? 14.242 -8.574 0.179 1.00 96.19 72 MET A C 1
ATOM 533 O O . MET A 1 72 ? 14.046 -8.867 -0.992 1.00 96.19 72 MET A O 1
ATOM 537 N N . PHE A 1 73 ? 13.627 -7.566 0.801 1.00 97.44 73 PHE A N 1
ATOM 538 C CA . PHE A 1 73 ? 12.646 -6.694 0.156 1.00 97.44 73 PHE A CA 1
ATOM 539 C C . PHE A 1 73 ? 13.212 -6.029 -1.111 1.00 97.44 73 PHE A C 1
ATOM 541 O O . PHE A 1 73 ? 12.653 -6.179 -2.192 1.00 97.44 73 PHE A O 1
ATOM 548 N N . GLU A 1 74 ? 14.387 -5.399 -1.017 1.00 97.56 74 GLU A N 1
ATOM 549 C CA . GLU A 1 74 ? 15.086 -4.804 -2.170 1.00 97.56 74 GLU A CA 1
ATOM 550 C C . GLU A 1 74 ? 15.407 -5.845 -3.256 1.00 97.56 74 GLU A C 1
ATOM 552 O O . GLU A 1 74 ? 15.214 -5.596 -4.444 1.00 97.56 74 GLU A O 1
ATOM 557 N N . SER A 1 75 ? 15.859 -7.039 -2.859 1.00 97.44 75 SER A N 1
ATOM 558 C CA . SER A 1 75 ? 16.164 -8.116 -3.812 1.00 97.44 75 SER A CA 1
ATOM 559 C C . SER A 1 75 ? 14.910 -8.616 -4.537 1.00 97.44 75 SER A C 1
ATOM 561 O O . SER A 1 75 ? 14.986 -8.938 -5.718 1.00 97.44 75 SER A O 1
ATOM 563 N N . GLN A 1 76 ? 13.769 -8.676 -3.847 1.00 97.75 76 GLN A N 1
ATOM 564 C CA . GLN A 1 76 ? 12.489 -9.075 -4.429 1.00 97.75 76 GLN A CA 1
ATOM 565 C C . GLN A 1 76 ? 11.945 -8.017 -5.390 1.00 97.75 76 GLN A C 1
ATOM 567 O O . GLN A 1 76 ? 11.497 -8.379 -6.473 1.00 97.75 76 GLN A O 1
ATOM 572 N N . ILE A 1 77 ? 12.058 -6.728 -5.049 1.00 98.12 77 ILE A N 1
ATOM 573 C CA . ILE A 1 77 ? 11.720 -5.630 -5.968 1.00 98.12 77 ILE A CA 1
ATOM 574 C C . ILE A 1 77 ? 12.559 -5.742 -7.242 1.00 98.12 77 ILE A C 1
ATOM 576 O O . ILE A 1 77 ? 12.017 -5.710 -8.343 1.00 98.12 77 ILE A O 1
ATOM 580 N N . LEU A 1 78 ? 13.878 -5.911 -7.103 1.00 98.19 78 LEU A N 1
ATOM 581 C CA . LEU A 1 78 ? 14.768 -6.034 -8.256 1.00 98.19 78 LEU A CA 1
ATOM 582 C C . LEU A 1 78 ? 14.409 -7.244 -9.126 1.00 98.19 78 LEU A C 1
ATOM 584 O O . LEU A 1 78 ? 14.410 -7.139 -10.349 1.00 98.19 78 LEU A O 1
ATOM 588 N N . ALA A 1 79 ? 14.111 -8.387 -8.505 1.00 97.94 79 ALA A N 1
ATOM 589 C CA . ALA A 1 79 ? 13.709 -9.592 -9.221 1.00 97.94 79 ALA A CA 1
ATOM 590 C C . ALA A 1 79 ? 12.390 -9.395 -9.986 1.00 97.94 79 ALA A C 1
ATOM 592 O O . ALA A 1 79 ? 12.317 -9.789 -11.147 1.00 97.94 79 ALA A O 1
ATOM 593 N N . ALA A 1 80 ? 11.392 -8.749 -9.372 1.00 97.94 80 ALA A N 1
ATOM 594 C CA . ALA A 1 80 ? 10.127 -8.425 -10.027 1.00 97.94 80 ALA A CA 1
ATOM 595 C C . ALA A 1 80 ? 10.350 -7.511 -11.241 1.00 97.94 80 ALA A C 1
ATOM 597 O O . ALA A 1 80 ? 9.968 -7.868 -12.352 1.00 97.94 80 ALA A O 1
ATOM 598 N N . LEU A 1 81 ? 11.070 -6.397 -11.065 1.00 98.06 81 LEU A N 1
ATOM 599 C CA . LEU A 1 81 ? 11.379 -5.470 -12.159 1.00 98.06 81 LEU A CA 1
ATOM 600 C C . LEU A 1 81 ? 12.124 -6.153 -13.315 1.00 98.06 81 LEU A C 1
ATOM 602 O O . LEU A 1 81 ? 11.798 -5.925 -14.470 1.00 98.06 81 LEU A O 1
ATOM 606 N N . LYS A 1 82 ? 13.087 -7.038 -13.029 1.00 97.62 82 LYS A N 1
ATOM 607 C CA . LYS A 1 82 ? 13.812 -7.790 -14.071 1.00 97.62 82 LYS A CA 1
ATOM 608 C C . LYS A 1 82 ? 12.946 -8.778 -14.852 1.00 97.62 82 LYS A C 1
ATOM 610 O O . LYS A 1 82 ? 13.367 -9.216 -15.917 1.00 97.62 82 LYS A O 1
ATOM 615 N N . SER A 1 83 ? 11.797 -9.174 -14.309 1.00 97.38 83 SER A N 1
ATOM 616 C CA . SER A 1 83 ? 10.862 -10.074 -14.988 1.00 97.38 83 SER A CA 1
ATOM 617 C C . SER A 1 83 ? 9.865 -9.347 -15.890 1.00 97.38 83 SER A C 1
ATOM 619 O O . SER A 1 83 ? 9.169 -10.001 -16.660 1.00 97.38 83 SER A O 1
ATOM 621 N N . PHE A 1 84 ? 9.797 -8.018 -15.798 1.00 98.12 84 PHE A N 1
ATOM 622 C CA . PHE A 1 84 ? 8.887 -7.203 -16.589 1.00 98.12 84 PHE A CA 1
ATOM 623 C C . PHE A 1 84 ? 9.473 -6.852 -17.958 1.00 98.12 84 PHE A C 1
ATOM 625 O O . PHE A 1 84 ? 10.672 -6.619 -18.110 1.00 98.12 84 PHE A O 1
ATOM 632 N N . ASP A 1 85 ? 8.588 -6.764 -18.940 1.00 97.00 85 ASP A N 1
ATOM 633 C CA . ASP A 1 85 ? 8.797 -6.137 -20.233 1.00 97.00 85 ASP A CA 1
ATOM 634 C C . ASP A 1 85 ? 8.677 -4.603 -20.090 1.00 97.00 85 ASP A C 1
ATOM 636 O O . ASP A 1 85 ? 7.609 -4.101 -19.717 1.00 97.00 85 ASP A O 1
ATOM 640 N N . PRO A 1 86 ? 9.739 -3.831 -20.385 1.00 95.69 86 PRO A N 1
ATOM 641 C CA . PRO A 1 86 ? 9.703 -2.368 -20.349 1.00 95.69 86 PRO A CA 1
ATOM 642 C C . PRO A 1 86 ? 8.716 -1.729 -21.337 1.00 95.69 86 PRO A C 1
ATOM 644 O O . PRO A 1 86 ? 8.347 -0.569 -21.156 1.00 95.69 86 PRO A O 1
ATOM 647 N N . ALA A 1 87 ? 8.290 -2.454 -22.379 1.00 94.75 87 ALA A N 1
ATOM 648 C CA . ALA A 1 87 ? 7.311 -1.965 -23.349 1.00 94.75 87 ALA A CA 1
ATOM 649 C C . ALA A 1 87 ? 5.868 -1.977 -22.814 1.00 94.75 87 ALA A C 1
ATOM 651 O O . ALA A 1 87 ? 4.988 -1.362 -23.417 1.00 94.75 87 ALA A O 1
ATOM 652 N N . LEU A 1 88 ? 5.619 -2.661 -21.695 1.00 96.00 88 LEU A N 1
ATOM 653 C CA . LEU A 1 88 ? 4.308 -2.768 -21.066 1.00 96.00 88 LEU A CA 1
ATOM 654 C C . LEU A 1 88 ? 4.243 -1.923 -19.785 1.00 96.00 88 LEU A C 1
ATOM 656 O O . LEU A 1 88 ? 5.250 -1.763 -19.087 1.00 96.00 88 LEU A O 1
ATOM 660 N N . PRO A 1 89 ? 3.062 -1.392 -19.424 1.00 97.00 89 PRO A N 1
ATOM 661 C CA . PRO A 1 89 ? 2.910 -0.654 -18.180 1.00 97.00 89 PRO A CA 1
ATOM 662 C C . PRO A 1 89 ? 3.128 -1.557 -16.961 1.00 97.00 89 PRO A C 1
ATOM 664 O O . PRO A 1 89 ? 2.833 -2.754 -16.988 1.00 97.00 89 PRO A O 1
ATOM 667 N N . VAL A 1 90 ? 3.601 -0.959 -15.869 1.00 98.38 90 VAL A N 1
ATOM 668 C CA . VAL A 1 90 ? 3.713 -1.598 -14.552 1.00 98.38 90 VAL A CA 1
ATOM 669 C C . VAL A 1 90 ? 2.719 -0.949 -13.597 1.00 98.38 90 VAL A C 1
ATOM 671 O O . VAL A 1 90 ? 2.843 0.227 -13.249 1.00 98.38 90 VAL A O 1
ATOM 674 N N . TYR A 1 91 ? 1.732 -1.715 -13.148 1.00 98.31 91 TYR A N 1
ATOM 675 C CA . TYR A 1 91 ? 0.774 -1.270 -12.147 1.00 98.31 91 TYR A CA 1
ATOM 676 C C . TYR A 1 91 ? 1.374 -1.391 -10.751 1.00 98.31 91 TYR A C 1
ATOM 678 O O . TYR A 1 91 ? 1.992 -2.394 -10.395 1.00 98.31 91 TYR A O 1
ATOM 686 N N . VAL A 1 92 ? 1.179 -0.357 -9.948 1.00 97.50 92 VAL A N 1
ATOM 687 C CA . VAL A 1 92 ? 1.739 -0.251 -8.600 1.00 97.50 92 VAL A CA 1
ATOM 688 C C . VAL A 1 92 ? 0.778 0.539 -7.731 1.00 97.50 92 VAL A C 1
ATOM 690 O O . VAL A 1 92 ? 0.067 1.410 -8.224 1.00 97.50 92 VAL A O 1
ATOM 693 N N . GLU A 1 93 ? 0.707 0.247 -6.442 1.00 93.62 93 GLU A N 1
ATOM 694 C CA . GLU A 1 93 ? -0.144 1.017 -5.538 1.00 93.62 93 GLU A CA 1
ATOM 695 C C . GLU A 1 93 ? 0.492 2.360 -5.162 1.00 93.62 93 GLU A C 1
ATOM 697 O O . GLU A 1 93 ? 1.712 2.540 -5.196 1.00 93.62 93 GLU A O 1
ATOM 702 N N . SER A 1 94 ? -0.348 3.318 -4.769 1.00 87.44 94 SER A N 1
ATOM 703 C CA . SER A 1 94 ? 0.073 4.624 -4.258 1.00 87.44 94 SER A CA 1
ATOM 704 C C . SER A 1 94 ? 0.686 4.529 -2.850 1.00 87.44 94 SER A C 1
ATOM 706 O O . SER A 1 94 ? 0.152 5.100 -1.894 1.00 87.44 94 SER A O 1
ATOM 708 N N . GLU A 1 95 ? 1.775 3.779 -2.708 1.00 84.19 95 GLU A N 1
ATOM 709 C CA . GLU A 1 95 ? 2.434 3.541 -1.428 1.00 84.19 95 GLU A CA 1
ATOM 710 C C . GLU A 1 95 ? 3.295 4.738 -0.999 1.00 84.19 95 GLU A C 1
ATOM 712 O O . GLU A 1 95 ? 3.754 5.563 -1.801 1.00 84.19 95 GLU A O 1
ATOM 717 N N . SER A 1 96 ? 3.522 4.858 0.305 1.00 85.06 96 SER A N 1
ATOM 718 C CA . SER A 1 96 ? 4.465 5.823 0.844 1.00 85.06 96 SER A CA 1
ATOM 719 C C . SER A 1 96 ? 5.916 5.395 0.569 1.00 85.06 96 SER A C 1
ATOM 721 O O . SER A 1 96 ? 6.199 4.336 0.020 1.00 85.06 96 SER A O 1
ATOM 723 N N . SER A 1 97 ? 6.897 6.199 0.993 1.00 91.81 97 SER A N 1
ATOM 724 C CA . SER A 1 97 ? 8.310 5.791 0.895 1.00 91.81 97 SER A CA 1
ATOM 725 C C . SER A 1 97 ? 8.687 4.633 1.833 1.00 91.81 97 SER A C 1
ATOM 727 O O . SER A 1 97 ? 9.853 4.221 1.874 1.00 91.81 97 SER A O 1
ATOM 729 N N . LYS A 1 98 ? 7.725 4.119 2.610 1.00 92.25 98 LYS A N 1
ATOM 730 C CA . LYS A 1 98 ? 7.889 2.989 3.516 1.00 92.25 98 LYS A CA 1
ATOM 731 C C . LYS A 1 98 ? 6.686 2.057 3.492 1.00 92.25 98 LYS A C 1
ATOM 733 O O . LYS A 1 98 ? 5.563 2.528 3.498 1.00 92.25 98 LYS A O 1
ATOM 738 N N . VAL A 1 99 ? 6.938 0.760 3.640 1.00 91.69 99 VAL A N 1
ATOM 739 C CA . VAL A 1 99 ? 5.896 -0.246 3.879 1.00 91.69 99 VAL A CA 1
ATOM 740 C C . VAL A 1 99 ? 6.157 -0.901 5.228 1.00 91.69 99 VAL A C 1
ATOM 742 O O . VAL A 1 99 ? 7.092 -1.693 5.392 1.00 91.69 99 VAL A O 1
ATOM 745 N N . GLY A 1 100 ? 5.389 -0.502 6.242 1.00 89.50 100 GLY A N 1
ATOM 746 C CA . GLY A 1 100 ? 5.709 -0.820 7.633 1.00 89.50 100 GLY A CA 1
ATOM 747 C C . GLY A 1 100 ? 7.080 -0.250 8.019 1.00 89.50 100 GLY A C 1
ATOM 748 O O . GLY A 1 100 ? 7.295 0.965 8.016 1.00 89.50 100 GLY A O 1
ATOM 749 N N . THR A 1 101 ? 8.033 -1.125 8.341 1.00 91.38 101 THR A N 1
ATOM 750 C CA . THR A 1 101 ? 9.406 -0.728 8.708 1.00 91.38 101 THR A CA 1
ATOM 751 C C . THR A 1 101 ? 10.371 -0.646 7.522 1.00 91.38 101 THR A C 1
ATOM 753 O O . THR A 1 101 ? 11.466 -0.091 7.656 1.00 91.38 101 THR A O 1
ATOM 756 N N . LEU A 1 102 ? 9.966 -1.164 6.361 1.00 95.56 102 LEU A N 1
ATOM 757 C CA . LEU A 1 102 ? 10.798 -1.280 5.168 1.00 95.56 102 LEU A CA 1
ATOM 758 C C . LEU A 1 102 ? 10.778 0.009 4.362 1.00 95.56 102 LEU A C 1
ATOM 760 O O . LEU A 1 102 ? 9.759 0.688 4.293 1.00 95.56 102 LEU A O 1
ATOM 764 N N . ARG A 1 103 ? 11.908 0.359 3.751 1.00 96.38 103 ARG A N 1
ATOM 765 C CA . ARG A 1 103 ? 12.033 1.536 2.884 1.00 96.38 103 ARG A CA 1
ATOM 766 C C . ARG A 1 103 ? 11.983 1.112 1.428 1.00 96.38 103 ARG A C 1
ATOM 768 O O . ARG A 1 103 ? 12.702 0.197 1.033 1.00 96.38 103 ARG A O 1
ATOM 775 N N . VAL A 1 104 ? 11.182 1.812 0.639 1.00 96.88 104 VAL A N 1
ATOM 776 C CA . VAL A 1 104 ? 11.149 1.634 -0.814 1.00 96.88 104 VAL A CA 1
ATOM 777 C C . VAL A 1 104 ? 12.339 2.392 -1.430 1.00 96.88 104 VAL A C 1
ATOM 779 O O . VAL A 1 104 ? 12.654 3.490 -0.955 1.00 96.88 104 VAL A O 1
ATOM 782 N N . PRO A 1 105 ? 13.034 1.838 -2.445 1.00 96.75 105 PRO A N 1
ATOM 783 C CA . PRO A 1 105 ? 14.142 2.520 -3.112 1.00 96.75 105 PRO A CA 1
ATOM 784 C C . PRO A 1 105 ? 13.750 3.921 -3.623 1.00 96.75 105 PRO A C 1
ATOM 786 O O . PRO A 1 105 ? 12.684 4.057 -4.229 1.00 96.75 105 PRO A O 1
ATOM 789 N N . PRO A 1 106 ? 14.588 4.961 -3.429 1.00 96.31 106 PRO A N 1
ATOM 790 C CA . PRO A 1 106 ? 14.241 6.334 -3.808 1.00 96.31 106 PRO A CA 1
ATOM 791 C C . PRO A 1 106 ? 13.880 6.501 -5.287 1.00 96.31 106 PRO A C 1
ATOM 793 O O . PRO A 1 106 ? 12.824 7.045 -5.586 1.00 96.31 106 PRO A O 1
ATOM 796 N N . ALA A 1 107 ? 14.687 5.948 -6.201 1.00 97.06 107 ALA A N 1
ATOM 797 C CA . ALA A 1 107 ? 14.438 6.049 -7.642 1.00 97.06 107 ALA A CA 1
ATOM 798 C C . ALA A 1 107 ? 13.094 5.425 -8.058 1.00 97.06 107 ALA A C 1
ATOM 800 O O . ALA A 1 107 ? 12.411 5.940 -8.944 1.00 97.06 107 ALA A O 1
ATOM 801 N N . LEU A 1 108 ? 12.683 4.343 -7.387 1.00 97.62 108 LEU A N 1
ATOM 802 C CA . LEU A 1 108 ? 11.372 3.736 -7.597 1.00 97.62 108 LEU A CA 1
ATOM 803 C C . LEU A 1 108 ? 10.253 4.652 -7.088 1.00 97.62 108 LEU A C 1
ATOM 805 O O . LEU A 1 108 ? 9.302 4.907 -7.819 1.00 97.62 108 LEU A O 1
ATOM 809 N N . ILE A 1 109 ? 10.376 5.198 -5.875 1.00 96.62 109 ILE A N 1
ATOM 810 C CA . ILE A 1 109 ? 9.381 6.132 -5.323 1.00 96.62 109 ILE A CA 1
ATOM 811 C C . ILE A 1 109 ? 9.213 7.371 -6.197 1.00 96.62 109 ILE A C 1
ATOM 813 O O . ILE A 1 109 ? 8.083 7.792 -6.441 1.00 96.62 109 ILE A O 1
ATOM 817 N N . ASP A 1 110 ? 10.309 7.947 -6.676 1.00 95.81 110 ASP A N 1
ATOM 818 C CA . ASP A 1 110 ? 10.256 9.129 -7.529 1.00 95.81 110 ASP A CA 1
ATOM 819 C C . ASP A 1 110 ? 9.562 8.815 -8.860 1.00 95.81 110 ASP A C 1
ATOM 821 O O . ASP A 1 110 ? 8.720 9.595 -9.306 1.00 95.81 110 ASP A O 1
ATOM 825 N N . SER A 1 111 ? 9.823 7.634 -9.432 1.00 96.38 111 SER A N 1
ATOM 826 C CA . SER A 1 111 ? 9.143 7.159 -10.645 1.00 96.38 111 SER A CA 1
ATOM 827 C C . SER A 1 111 ? 7.636 6.966 -10.417 1.00 96.38 111 SER A C 1
ATOM 829 O O . SER A 1 111 ? 6.824 7.477 -11.186 1.00 96.38 111 SER A O 1
ATOM 831 N N . ILE A 1 112 ? 7.245 6.312 -9.317 1.00 96.31 112 ILE A N 1
ATOM 832 C CA . ILE A 1 112 ? 5.839 6.068 -8.938 1.00 96.31 112 ILE A CA 1
ATOM 833 C C . ILE A 1 112 ? 5.073 7.383 -8.717 1.00 96.31 112 ILE A C 1
ATOM 835 O O . ILE A 1 112 ? 3.909 7.515 -9.096 1.00 96.31 112 ILE A O 1
ATOM 839 N N . ARG A 1 113 ? 5.715 8.385 -8.110 1.00 95.50 113 ARG A N 1
ATOM 840 C CA . ARG A 1 113 ? 5.106 9.693 -7.812 1.00 95.50 113 ARG A CA 1
ATOM 841 C C . ARG A 1 113 ? 4.886 10.572 -9.042 1.00 95.50 113 ARG A C 1
ATOM 843 O O . ARG A 1 113 ? 3.990 11.419 -9.036 1.00 95.50 113 ARG A O 1
ATOM 850 N N . GLN A 1 114 ? 5.702 10.387 -10.077 1.00 95.19 114 GLN A N 1
ATOM 851 C CA . GLN A 1 114 ? 5.597 11.102 -11.354 1.00 95.19 114 GLN A CA 1
ATOM 852 C C . GLN A 1 114 ? 4.673 10.397 -12.360 1.00 95.19 114 GLN A C 1
ATOM 854 O O . GLN A 1 114 ? 4.277 10.999 -13.362 1.00 95.19 114 GLN A O 1
ATOM 859 N N . ALA A 1 115 ? 4.331 9.138 -12.092 1.00 95.69 115 ALA A N 1
ATOM 860 C CA . ALA A 1 115 ? 3.509 8.293 -12.941 1.00 95.69 115 ALA A CA 1
ATOM 861 C C . ALA A 1 115 ? 2.076 8.817 -13.123 1.00 95.69 115 ALA A C 1
ATOM 863 O O . ALA A 1 115 ? 1.549 9.584 -12.310 1.00 95.69 115 ALA A O 1
ATOM 864 N N . ALA A 1 116 ? 1.421 8.370 -14.198 1.00 95.88 116 ALA A N 1
ATOM 865 C CA . ALA A 1 116 ? -0.017 8.562 -14.344 1.00 95.88 116 ALA A CA 1
ATOM 866 C C . ALA A 1 116 ? -0.765 7.787 -13.248 1.00 95.88 116 ALA A C 1
ATOM 868 O O . ALA A 1 116 ? -0.298 6.755 -12.766 1.00 95.88 116 ALA A O 1
ATOM 869 N N . CYS A 1 117 ? -1.918 8.311 -12.842 1.00 96.44 117 CYS A N 1
ATOM 870 C CA . CYS A 1 117 ? -2.694 7.774 -11.735 1.00 96.44 117 CYS A CA 1
ATOM 871 C C . CYS A 1 117 ? -4.030 7.201 -12.225 1.00 96.44 117 CYS A C 1
ATOM 873 O O . CYS A 1 117 ? -4.713 7.809 -13.049 1.00 96.44 117 CYS A O 1
ATOM 875 N N . ILE A 1 118 ? -4.429 6.074 -11.646 1.00 96.94 118 ILE A N 1
ATOM 876 C CA . ILE A 1 118 ? -5.778 5.513 -11.720 1.00 96.94 118 ILE A CA 1
ATOM 877 C C . ILE A 1 118 ? -6.363 5.646 -10.320 1.00 96.94 118 ILE A C 1
ATOM 879 O O . ILE A 1 118 ? -5.892 5.003 -9.387 1.00 96.94 118 ILE A O 1
ATOM 883 N N . ARG A 1 119 ? -7.357 6.511 -10.135 1.00 96.25 119 ARG A N 1
ATOM 884 C CA . ARG A 1 119 ? -7.968 6.770 -8.831 1.00 96.25 119 ARG A CA 1
ATOM 885 C C . ARG A 1 119 ? -9.226 5.937 -8.661 1.00 96.25 119 ARG A C 1
ATOM 887 O O . ARG A 1 119 ? -10.235 6.208 -9.299 1.00 96.25 119 ARG A O 1
ATOM 894 N N . ILE A 1 120 ? -9.189 4.990 -7.739 1.00 96.62 120 ILE A N 1
ATOM 895 C CA . ILE A 1 120 ? -10.372 4.292 -7.264 1.00 96.62 120 ILE A CA 1
ATOM 896 C C . ILE A 1 120 ? -11.215 5.247 -6.422 1.00 96.62 120 ILE A C 1
ATOM 898 O O . ILE A 1 120 ? -10.745 5.796 -5.420 1.00 96.62 120 ILE A O 1
ATOM 902 N N . ASP A 1 121 ? -12.469 5.395 -6.821 1.00 95.06 121 ASP A N 1
ATOM 903 C CA . ASP A 1 121 ? -13.513 6.044 -6.048 1.00 95.06 121 ASP A CA 1
ATOM 904 C C . ASP A 1 121 ? -14.500 4.975 -5.574 1.00 95.06 121 ASP A C 1
ATOM 906 O O . ASP A 1 121 ? -15.122 4.272 -6.371 1.00 95.06 121 ASP A O 1
ATOM 910 N N . ALA A 1 122 ? -14.567 4.796 -4.259 1.00 95.94 122 ALA A N 1
ATOM 911 C CA . ALA A 1 122 ? -15.380 3.777 -3.618 1.00 95.94 122 ALA A CA 1
ATOM 912 C C . ALA A 1 122 ? -16.130 4.414 -2.441 1.00 95.94 122 ALA A C 1
ATOM 914 O O . ALA A 1 122 ? -15.483 4.977 -1.545 1.00 95.94 122 ALA A O 1
ATOM 915 N N . PRO A 1 123 ? -17.470 4.305 -2.383 1.00 95.88 123 PRO A N 1
ATOM 916 C CA . PRO A 1 123 ? -18.246 4.828 -1.267 1.00 95.88 123 PRO A CA 1
ATOM 917 C C . PRO A 1 123 ? -17.791 4.234 0.068 1.00 95.88 123 PRO A C 1
ATOM 919 O O . PRO A 1 123 ? -17.420 3.061 0.147 1.00 95.88 123 PRO A O 1
ATOM 922 N N . VAL A 1 124 ? -17.889 5.012 1.151 1.00 95.75 124 VAL A N 1
ATOM 923 C CA . VAL A 1 124 ? -17.502 4.554 2.501 1.00 95.75 124 VAL A CA 1
ATOM 924 C C . VAL A 1 124 ? -18.205 3.246 2.871 1.00 95.75 124 VAL A C 1
ATOM 926 O O . VAL A 1 124 ? -17.559 2.349 3.398 1.00 95.75 124 VAL A O 1
ATOM 929 N N . ALA A 1 125 ? -19.482 3.079 2.518 1.00 95.81 125 ALA A N 1
ATOM 930 C CA . ALA A 1 125 ? -20.217 1.838 2.767 1.00 95.81 125 ALA A CA 1
ATOM 931 C C . ALA A 1 125 ? -19.590 0.614 2.067 1.00 95.81 125 ALA A C 1
ATOM 933 O O . ALA A 1 125 ? -19.442 -0.441 2.682 1.00 95.81 125 ALA A O 1
ATOM 934 N N . ALA A 1 126 ? -19.164 0.756 0.807 1.00 95.94 126 ALA A N 1
ATOM 935 C CA . ALA A 1 126 ? -18.487 -0.313 0.072 1.00 95.94 126 ALA A CA 1
ATOM 936 C C . ALA A 1 126 ? -17.137 -0.659 0.715 1.00 95.94 126 ALA A C 1
ATOM 938 O O . ALA A 1 126 ? -16.816 -1.834 0.898 1.00 95.94 126 ALA A O 1
ATOM 939 N N . ARG A 1 127 ? -16.387 0.368 1.132 1.00 96.19 127 ARG A N 1
ATOM 940 C CA . ARG A 1 127 ? -15.099 0.226 1.823 1.00 96.19 127 ARG A CA 1
ATOM 941 C C . ARG A 1 127 ? -15.253 -0.463 3.178 1.00 96.19 127 ARG A C 1
ATOM 943 O O . ARG A 1 127 ? -14.480 -1.362 3.482 1.00 96.19 127 ARG A O 1
ATOM 950 N N . VAL A 1 128 ? -16.259 -0.092 3.970 1.00 95.19 128 VAL A N 1
ATOM 951 C CA . VAL A 1 128 ? -16.573 -0.739 5.256 1.00 95.19 128 VAL A CA 1
ATOM 952 C C . VAL A 1 128 ? -16.890 -2.217 5.037 1.00 95.19 128 VAL A C 1
ATOM 954 O O . VAL A 1 128 ? -16.249 -3.067 5.649 1.00 95.19 128 VAL A O 1
ATOM 957 N N . ASN A 1 129 ? -17.801 -2.540 4.116 1.00 93.69 129 ASN A N 1
ATOM 958 C CA . ASN A 1 129 ? -18.165 -3.928 3.814 1.00 93.69 129 ASN A CA 1
ATOM 959 C C . ASN A 1 129 ? -16.966 -4.758 3.336 1.00 93.69 129 ASN A C 1
ATOM 961 O O . ASN A 1 129 ? -16.815 -5.918 3.719 1.00 93.69 129 ASN A O 1
ATOM 965 N N . PHE A 1 130 ? -16.104 -4.162 2.511 1.00 93.38 130 PHE A N 1
ATOM 966 C CA . PHE A 1 130 ? -14.874 -4.797 2.058 1.00 93.38 130 PHE A CA 1
ATOM 967 C C . PHE A 1 130 ? -13.913 -5.065 3.219 1.00 93.38 130 PHE A C 1
ATOM 969 O O . PHE A 1 130 ? -13.438 -6.187 3.372 1.00 93.38 130 PHE A O 1
ATOM 976 N N . LEU A 1 131 ? -13.673 -4.071 4.077 1.00 91.81 131 LEU A N 1
ATOM 977 C CA . LEU A 1 131 ? -12.758 -4.194 5.210 1.00 91.81 131 LEU A CA 1
ATOM 978 C C . LEU A 1 131 ? -13.249 -5.198 6.254 1.00 91.81 131 LEU A C 1
ATOM 980 O O . LEU A 1 131 ? -12.443 -5.965 6.763 1.00 91.81 131 LEU A O 1
ATOM 984 N N . LEU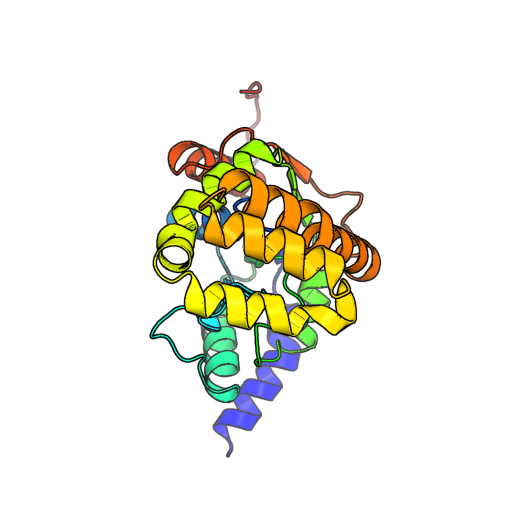 A 1 132 ? -14.551 -5.255 6.540 1.00 91.06 132 LEU A N 1
ATOM 985 C CA . LEU A 1 132 ? -15.109 -6.247 7.468 1.00 91.06 132 LEU A CA 1
ATOM 986 C C . LEU A 1 132 ? -14.870 -7.689 6.995 1.00 91.06 132 LEU A C 1
ATOM 988 O O . LEU A 1 132 ? -14.737 -8.590 7.821 1.00 91.06 132 LEU A O 1
ATOM 992 N N . ARG A 1 133 ? -14.778 -7.907 5.677 1.00 88.62 133 ARG A N 1
ATOM 993 C CA . ARG A 1 133 ? -14.410 -9.198 5.085 1.00 88.62 133 ARG A CA 1
ATOM 994 C C . ARG A 1 133 ? -12.896 -9.421 5.082 1.00 88.62 133 ARG A C 1
ATOM 996 O O . ARG A 1 133 ? -12.447 -10.457 5.558 1.00 88.62 133 ARG A O 1
ATOM 1003 N N . ASP A 1 134 ? -12.126 -8.468 4.551 1.00 81.62 134 ASP A N 1
ATOM 1004 C CA . ASP A 1 134 ? -10.667 -8.596 4.360 1.00 81.62 134 ASP A CA 1
ATOM 1005 C C . ASP A 1 134 ? -9.910 -8.654 5.696 1.00 81.62 134 ASP A C 1
ATOM 1007 O O . ASP A 1 134 ? -8.878 -9.308 5.801 1.00 81.62 134 ASP A O 1
ATOM 1011 N N . TYR A 1 135 ? -10.459 -8.025 6.738 1.00 78.12 135 TYR A N 1
ATOM 1012 C CA . TYR A 1 135 ? -9.865 -7.922 8.069 1.00 78.12 135 TYR A CA 1
ATOM 1013 C C . TYR A 1 135 ? -10.634 -8.687 9.150 1.00 78.12 135 TYR A C 1
ATOM 1015 O O . TYR A 1 135 ? -10.499 -8.383 10.336 1.00 78.12 135 TYR A O 1
ATOM 1023 N N . ALA A 1 136 ? -11.412 -9.709 8.779 1.00 79.25 136 ALA A N 1
ATOM 1024 C CA . ALA A 1 136 ? -12.180 -10.511 9.736 1.00 79.25 136 ALA A CA 1
ATOM 1025 C C . ALA A 1 136 ? -11.316 -11.064 10.892 1.00 79.25 136 ALA A C 1
ATOM 1027 O O . ALA A 1 136 ? -11.784 -11.182 12.023 1.00 79.25 136 ALA A O 1
ATOM 1028 N N . TYR A 1 137 ? -10.030 -11.325 10.639 1.00 74.06 137 TYR A N 1
ATOM 1029 C CA . TYR A 1 137 ? -9.076 -11.783 11.649 1.00 74.06 137 TYR A CA 1
ATOM 1030 C C . TYR A 1 137 ? -8.762 -10.741 12.738 1.00 74.06 137 TYR A C 1
ATOM 1032 O O . TYR A 1 137 ? -8.454 -11.128 13.860 1.00 74.06 137 TYR A O 1
ATOM 1040 N N . PHE A 1 138 ? -8.867 -9.435 12.462 1.00 70.69 138 PHE A N 1
ATOM 1041 C CA . PHE A 1 138 ? -8.720 -8.403 13.499 1.00 70.69 138 PHE A CA 1
ATOM 1042 C C . PHE A 1 138 ? -9.939 -8.308 14.404 1.00 70.69 138 PHE A C 1
ATOM 1044 O O . PHE A 1 138 ? -9.804 -7.998 15.584 1.00 70.69 138 PHE A O 1
ATOM 1051 N N . LEU A 1 139 ? -11.121 -8.608 13.867 1.00 72.50 139 LEU A N 1
ATOM 1052 C CA . LEU A 1 139 ? -12.360 -8.633 14.644 1.00 72.50 139 LEU A CA 1
ATOM 1053 C C . LEU A 1 139 ? -12.387 -9.826 15.616 1.00 72.50 139 LEU A C 1
ATOM 1055 O O . LEU A 1 139 ? -13.116 -9.804 16.604 1.00 72.50 139 LEU A O 1
ATOM 1059 N N . ALA A 1 140 ? -11.566 -10.849 15.356 1.00 78.38 140 ALA A N 1
ATOM 1060 C CA . ALA A 1 140 ? -11.433 -12.036 16.194 1.00 78.38 140 ALA A CA 1
ATOM 1061 C C . ALA A 1 140 ? -10.511 -11.846 17.419 1.00 78.38 140 ALA A C 1
ATOM 1063 O O . ALA A 1 140 ? -10.536 -12.690 18.312 1.00 78.38 140 ALA A O 1
ATOM 1064 N N . ASP A 1 141 ? -9.737 -10.752 17.496 1.00 84.00 141 ASP A N 1
ATOM 1065 C CA . ASP A 1 141 ? -8.889 -10.414 18.654 1.00 84.00 141 ASP A CA 1
ATOM 1066 C C . ASP A 1 141 ? -9.089 -8.948 19.106 1.00 84.00 141 ASP A C 1
ATOM 1068 O O . ASP A 1 141 ? -8.279 -8.060 18.803 1.00 84.00 141 ASP A O 1
ATOM 1072 N N . PRO A 1 142 ? -10.173 -8.665 19.857 1.00 86.56 142 PRO A N 1
ATOM 1073 C CA . PRO A 1 142 ? -10.463 -7.322 20.357 1.00 86.56 142 PRO A CA 1
ATOM 1074 C C . PRO A 1 142 ? -9.360 -6.747 21.255 1.00 86.56 142 PRO A C 1
ATOM 1076 O O . PRO A 1 142 ? -9.132 -5.537 21.251 1.00 86.56 142 PRO A O 1
ATOM 1079 N N . ALA A 1 143 ? -8.656 -7.591 22.017 1.00 88.12 143 ALA A N 1
ATOM 1080 C CA . ALA A 1 143 ? -7.615 -7.146 22.941 1.00 88.12 143 ALA A CA 1
ATOM 1081 C C . ALA A 1 143 ? -6.408 -6.579 22.186 1.00 88.12 143 ALA A C 1
ATOM 1083 O O . ALA A 1 143 ? -5.910 -5.499 22.518 1.00 88.12 143 ALA A O 1
ATOM 1084 N N . TRP A 1 144 ? -5.978 -7.267 21.127 1.00 86.00 144 TRP A N 1
ATOM 1085 C CA . TRP A 1 144 ? -4.934 -6.770 20.239 1.00 86.00 144 TRP A CA 1
ATOM 1086 C C . TRP A 1 144 ? -5.327 -5.448 19.572 1.00 86.00 144 TRP A C 1
ATOM 1088 O O . TRP A 1 144 ? -4.513 -4.522 19.504 1.00 86.00 144 TRP A O 1
ATOM 1098 N N . LEU A 1 145 ? -6.577 -5.328 19.113 1.00 88.19 145 LEU A N 1
ATOM 1099 C CA . LEU A 1 145 ? -7.061 -4.108 18.469 1.00 88.19 145 LEU A CA 1
ATOM 1100 C C . LEU A 1 145 ? -7.063 -2.922 19.441 1.00 88.19 145 LEU A C 1
ATOM 1102 O O . LEU A 1 145 ? -6.588 -1.843 19.086 1.00 88.19 145 LEU A O 1
ATOM 1106 N N . LEU A 1 146 ? -7.517 -3.123 20.680 1.00 91.31 146 LEU A N 1
ATOM 1107 C CA . LEU A 1 146 ? -7.492 -2.099 21.727 1.00 91.31 146 LEU A CA 1
ATOM 1108 C C . LEU A 1 146 ? -6.067 -1.600 22.014 1.00 91.31 146 LEU A C 1
ATOM 1110 O O . LEU A 1 146 ? -5.858 -0.388 22.065 1.00 91.31 146 LEU A O 1
ATOM 1114 N N . ASP A 1 147 ? -5.076 -2.495 22.123 1.00 90.06 147 ASP A N 1
ATOM 1115 C CA . ASP A 1 147 ? -3.661 -2.105 22.272 1.00 90.06 147 ASP A CA 1
ATOM 1116 C C . ASP A 1 147 ? -3.192 -1.218 21.108 1.00 90.06 147 ASP A C 1
ATOM 1118 O O . ASP A 1 147 ? -2.501 -0.216 21.308 1.00 90.06 147 ASP A O 1
ATOM 1122 N N . ARG A 1 148 ? -3.591 -1.542 19.873 1.00 88.50 148 ARG A N 1
ATOM 1123 C CA . ARG A 1 148 ? -3.239 -0.726 18.704 1.00 88.50 148 ARG A CA 1
ATOM 1124 C C . ARG A 1 148 ? -3.909 0.641 18.723 1.00 88.50 148 ARG A C 1
ATOM 1126 O O . ARG A 1 148 ? -3.232 1.630 18.447 1.00 88.50 148 ARG A O 1
ATOM 1133 N N . LEU A 1 149 ? -5.189 0.719 19.085 1.00 92.00 149 LEU A N 1
ATOM 1134 C CA . LEU A 1 149 ? -5.908 1.991 19.199 1.00 92.00 149 LEU A CA 1
ATOM 1135 C C . LEU A 1 149 ? -5.294 2.890 20.279 1.00 92.00 149 LEU A C 1
ATOM 1137 O O . LEU A 1 149 ? -5.126 4.087 20.055 1.00 92.00 149 LEU A O 1
ATOM 1141 N N . GLN A 1 150 ? -4.868 2.326 21.412 1.00 92.19 150 GLN A N 1
ATOM 1142 C CA . GLN A 1 150 ? -4.224 3.088 22.488 1.00 92.19 150 GLN A CA 1
ATOM 1143 C C . GLN A 1 150 ? -2.954 3.816 22.034 1.00 92.19 150 GLN A C 1
ATOM 1145 O O . GLN A 1 150 ? -2.698 4.938 22.477 1.00 92.19 150 GLN A O 1
ATOM 1150 N N . ARG A 1 151 ? -2.190 3.251 21.094 1.00 91.25 151 ARG A N 1
ATOM 1151 C CA . ARG A 1 151 ? -0.991 3.901 20.528 1.00 91.25 151 ARG A CA 1
ATOM 1152 C C . ARG A 1 151 ? -1.309 5.164 19.727 1.00 91.25 151 ARG A C 1
ATOM 1154 O O . ARG A 1 151 ? -0.416 5.969 19.490 1.00 91.25 151 ARG A O 1
ATOM 1161 N N . LEU A 1 152 ? -2.566 5.359 19.329 1.00 92.06 152 LEU A N 1
ATOM 1162 C CA . LEU A 1 152 ? -3.023 6.546 18.608 1.00 92.06 152 LEU A CA 1
ATOM 1163 C C . LEU A 1 152 ? -3.501 7.674 19.543 1.00 92.06 152 LEU A C 1
ATOM 1165 O O . LEU A 1 152 ? -3.947 8.715 19.062 1.00 92.06 152 LEU A O 1
ATOM 1169 N N . THR A 1 153 ? -3.391 7.504 20.868 1.00 94.19 153 THR A N 1
ATOM 1170 C CA . THR A 1 153 ? -3.867 8.486 21.862 1.00 94.19 153 THR A CA 1
ATOM 1171 C C . THR A 1 153 ? -3.218 9.858 21.707 1.00 94.19 153 THR A C 1
ATOM 1173 O O . THR A 1 153 ? -3.902 10.864 21.865 1.00 94.19 153 THR A O 1
ATOM 1176 N N . GLU A 1 154 ? -1.926 9.928 21.382 1.00 93.50 154 GLU A N 1
ATOM 1177 C CA . GLU A 1 154 ? -1.242 11.215 21.178 1.00 93.50 154 GLU A CA 1
ATOM 1178 C C . GLU A 1 154 ? -1.771 11.971 19.955 1.00 93.50 154 GLU A C 1
ATOM 1180 O O . GLU A 1 154 ? -1.781 13.199 19.948 1.00 93.50 154 GLU A O 1
ATOM 1185 N N . LEU A 1 155 ? -2.238 11.243 18.936 1.00 92.81 155 LEU A N 1
ATOM 1186 C CA . LEU A 1 155 ? -2.735 11.826 17.694 1.00 92.81 155 LEU A CA 1
ATOM 1187 C C . LEU A 1 155 ? -4.198 12.275 17.804 1.00 92.81 155 LEU A C 1
ATOM 1189 O O . LEU A 1 155 ? -4.547 13.331 17.289 1.00 92.81 155 LEU A O 1
ATOM 1193 N N . HIS A 1 156 ? -5.043 11.477 18.465 1.00 94.75 156 HIS A N 1
ATOM 1194 C CA . HIS A 1 156 ? -6.504 11.669 18.469 1.00 94.75 156 HIS A CA 1
ATOM 1195 C C . HIS A 1 156 ? -7.093 12.080 19.820 1.00 94.75 156 HIS A C 1
ATOM 1197 O O . HIS A 1 156 ? -8.267 12.442 19.904 1.00 94.75 156 HIS A O 1
ATOM 1203 N N . GLY A 1 157 ? -6.295 12.026 20.885 1.00 95.94 157 GLY A N 1
ATOM 1204 C CA . GLY A 1 157 ? -6.722 12.314 22.248 1.00 95.94 157 GLY A CA 1
ATOM 1205 C C . GLY A 1 157 ? -7.491 11.169 22.915 1.00 95.94 157 GLY A C 1
ATOM 1206 O O . GLY A 1 157 ? -8.071 10.290 22.277 1.00 95.94 157 GLY A O 1
ATOM 1207 N N . LYS A 1 158 ? -7.523 11.200 24.253 1.00 95.38 158 LYS A N 1
ATOM 1208 C CA . LYS A 1 158 ? -8.120 10.139 25.084 1.00 95.38 158 LYS A CA 1
ATOM 1209 C C . LYS A 1 158 ? -9.612 9.923 24.822 1.00 95.38 158 LYS A C 1
ATOM 1211 O O . LYS A 1 158 ? -10.050 8.781 24.806 1.00 95.38 158 LYS A O 1
ATOM 1216 N N . HIS A 1 159 ? -10.375 10.994 24.592 1.00 96.81 159 HIS A N 1
ATOM 1217 C CA . HIS A 1 159 ? -11.821 10.905 24.363 1.00 96.81 159 HIS A CA 1
ATOM 1218 C C . HIS A 1 159 ? -12.155 10.109 23.089 1.00 96.81 159 HIS A C 1
ATOM 1220 O O . HIS A 1 159 ? -13.008 9.226 23.108 1.00 96.81 159 HIS A O 1
ATOM 1226 N N . THR A 1 160 ? -11.439 10.366 21.991 1.00 97.12 160 THR A N 1
ATOM 1227 C CA . THR A 1 160 ? -11.621 9.642 20.723 1.00 97.12 160 THR A CA 1
ATOM 1228 C C . THR A 1 160 ? -11.253 8.168 20.863 1.00 97.12 160 THR A C 1
ATOM 1230 O O . THR A 1 160 ? -12.030 7.305 20.458 1.00 97.12 160 THR A O 1
ATOM 1233 N N . ILE A 1 161 ? -10.114 7.870 21.499 1.00 97.06 161 ILE A N 1
ATOM 1234 C CA . ILE A 1 161 ? -9.688 6.486 21.751 1.00 97.06 161 ILE A CA 1
ATOM 1235 C C . ILE A 1 161 ? -10.676 5.751 22.654 1.00 97.06 161 ILE A C 1
ATOM 1237 O O . ILE A 1 161 ? -10.963 4.582 22.403 1.00 97.06 161 ILE A O 1
ATOM 1241 N N . GLN A 1 162 ? -11.229 6.419 23.668 1.00 97.12 162 GLN A N 1
ATOM 1242 C CA . GLN A 1 162 ? -12.253 5.832 24.524 1.00 97.12 162 GLN A CA 1
ATOM 1243 C C . GLN A 1 162 ? -13.508 5.476 23.718 1.00 97.12 162 GLN A C 1
ATOM 1245 O O . GLN A 1 162 ? -13.947 4.331 23.781 1.00 97.12 162 GLN A O 1
ATOM 1250 N N . ARG A 1 163 ? -14.019 6.395 22.888 1.00 97.88 163 ARG A N 1
ATOM 1251 C CA . ARG A 1 163 ? -15.167 6.116 22.012 1.00 97.88 163 ARG A CA 1
ATOM 1252 C C . ARG A 1 163 ? -14.898 4.933 21.078 1.00 97.88 163 ARG A C 1
ATOM 1254 O O . ARG A 1 163 ? -15.736 4.048 20.965 1.00 97.88 163 ARG A O 1
ATOM 1261 N N . TRP A 1 164 ? -13.735 4.870 20.427 1.00 97.19 164 TRP A N 1
ATOM 1262 C CA . TRP A 1 164 ? -13.399 3.721 19.576 1.00 97.19 164 TRP A CA 1
ATOM 1263 C C . TRP A 1 164 ? -13.286 2.419 20.374 1.00 97.19 164 TRP A C 1
ATOM 1265 O O . TRP A 1 164 ? -13.740 1.378 19.912 1.00 97.19 164 TRP A O 1
ATOM 1275 N N . SER A 1 165 ? -12.738 2.476 21.588 1.00 95.81 165 SER A N 1
ATOM 1276 C CA . SER A 1 165 ? -12.662 1.319 22.487 1.00 95.81 165 SER A CA 1
ATOM 1277 C C . SER A 1 165 ? -14.050 0.825 22.906 1.00 95.81 165 SER A C 1
ATOM 1279 O O . SER A 1 165 ? -14.272 -0.378 23.004 1.00 95.81 165 SER A O 1
ATOM 1281 N N . GLU A 1 166 ? -15.005 1.731 23.117 1.00 97.38 166 GLU A N 1
ATOM 1282 C CA . GLU A 1 166 ? -16.401 1.386 23.401 1.00 97.38 166 GLU A CA 1
ATOM 1283 C C . GLU A 1 166 ? -17.062 0.679 22.212 1.00 97.38 166 GLU A C 1
ATOM 1285 O O . GLU A 1 166 ? -17.717 -0.341 22.425 1.00 97.38 166 GLU A O 1
ATOM 1290 N N . LEU A 1 167 ? -16.822 1.136 20.975 1.00 96.56 167 LEU A N 1
ATOM 1291 C CA . LEU A 1 167 ? -17.295 0.448 19.765 1.00 96.56 167 LEU A CA 1
ATOM 1292 C C . LEU A 1 167 ? -16.720 -0.974 19.662 1.00 96.56 167 LEU A C 1
ATOM 1294 O O . LEU A 1 167 ? -17.453 -1.905 19.336 1.00 96.56 167 LEU A O 1
ATOM 1298 N N . VAL A 1 168 ? -15.434 -1.163 19.992 1.00 94.19 168 VAL A N 1
ATOM 1299 C CA . VAL A 1 168 ? -14.802 -2.496 20.047 1.00 94.19 168 VAL A CA 1
ATOM 1300 C C . VAL A 1 168 ? -15.482 -3.383 21.094 1.00 94.19 168 VAL A C 1
ATOM 1302 O O . VAL A 1 168 ? -15.865 -4.510 20.790 1.00 94.19 168 VAL A O 1
ATOM 1305 N N . ASN A 1 169 ? -15.678 -2.877 22.315 1.00 93.25 169 ASN A N 1
ATOM 1306 C CA . ASN A 1 169 ? -16.288 -3.639 23.411 1.00 93.25 169 ASN A CA 1
ATOM 1307 C C . ASN A 1 169 ? -17.746 -4.028 23.123 1.00 93.25 169 ASN A C 1
ATOM 1309 O O . ASN A 1 169 ? -18.199 -5.086 23.553 1.00 93.25 169 ASN A O 1
ATOM 1313 N N . GLN A 1 170 ? -18.470 -3.185 22.384 1.00 95.44 170 GLN A N 1
ATOM 1314 C CA . GLN A 1 170 ? -19.845 -3.434 21.944 1.00 95.44 170 GLN A CA 1
ATOM 1315 C C . GLN A 1 170 ? -19.923 -4.205 20.618 1.00 95.44 170 GLN A C 1
ATOM 1317 O O . GLN A 1 170 ? -21.023 -4.483 20.148 1.00 95.44 170 GLN A O 1
ATOM 1322 N N . GLN A 1 171 ? -18.781 -4.552 20.013 1.00 92.94 171 GLN A N 1
ATOM 1323 C CA . GLN A 1 171 ? -18.689 -5.224 18.712 1.00 92.94 171 GLN A CA 1
ATOM 1324 C C . GLN A 1 171 ? -19.404 -4.464 17.576 1.00 92.94 171 GLN A C 1
ATOM 1326 O O . GLN A 1 171 ? -19.888 -5.057 16.611 1.00 92.94 171 GLN A O 1
ATOM 1331 N N . GLN A 1 172 ? -19.444 -3.133 17.669 1.00 95.44 172 GLN A N 1
ATOM 1332 C CA . GLN A 1 172 ? -19.977 -2.227 16.648 1.00 95.44 172 GLN A CA 1
ATOM 1333 C C . GLN A 1 172 ? -18.930 -2.010 15.548 1.00 95.44 172 GLN A C 1
ATOM 1335 O O . GLN A 1 172 ? -18.338 -0.939 15.394 1.00 95.44 172 GLN A O 1
ATOM 1340 N N . TRP A 1 173 ? -18.623 -3.091 14.827 1.00 93.12 173 TRP A N 1
ATOM 1341 C CA . TRP A 1 173 ? -17.542 -3.123 13.844 1.00 93.12 173 TRP A CA 1
ATOM 1342 C C . TRP A 1 173 ? -17.764 -2.192 12.648 1.00 93.12 173 TRP A C 1
ATOM 1344 O O . TRP A 1 173 ? -16.814 -1.491 12.293 1.00 93.12 173 TRP A O 1
ATOM 1354 N N . PRO A 1 174 ? -18.958 -2.131 12.020 1.00 95.50 174 PRO A N 1
ATOM 1355 C CA . PRO A 1 174 ? -19.190 -1.203 10.915 1.00 95.50 174 PRO A CA 1
ATOM 1356 C C . PRO A 1 174 ? -18.945 0.257 11.316 1.00 95.50 174 PRO A C 1
ATOM 1358 O O . PRO A 1 174 ? -18.276 0.997 10.592 1.00 95.50 174 PRO A O 1
ATOM 1361 N N . GLU A 1 175 ? -19.425 0.655 12.494 1.00 96.81 175 GLU A N 1
ATOM 1362 C CA . GLU A 1 175 ? -19.271 1.995 13.054 1.00 96.81 175 GLU A CA 1
ATOM 1363 C C . GLU A 1 175 ? -17.807 2.299 13.375 1.00 96.81 175 GLU A C 1
ATOM 1365 O O . GLU A 1 175 ? -17.312 3.376 13.033 1.00 96.81 175 GLU A O 1
ATOM 1370 N N . LEU A 1 176 ? -17.087 1.345 13.975 1.00 95.06 176 LEU A N 1
ATOM 1371 C CA . LEU A 1 176 ? -15.660 1.484 14.256 1.00 95.06 176 LEU A CA 1
ATOM 1372 C C . LEU A 1 176 ? -14.855 1.676 12.970 1.00 95.06 176 LEU A C 1
ATOM 1374 O O . LEU A 1 176 ? -14.033 2.587 12.888 1.00 95.06 176 LEU A O 1
ATOM 1378 N N . VAL A 1 177 ? -15.085 0.832 11.961 1.00 94.69 177 VAL A N 1
ATOM 1379 C CA . VAL A 1 177 ? -14.369 0.913 10.683 1.00 94.69 177 VAL A CA 1
ATOM 1380 C C . VAL A 1 177 ? -14.662 2.247 10.003 1.00 94.69 177 VAL A C 1
ATOM 1382 O O . VAL A 1 177 ? -13.725 2.923 9.584 1.00 94.69 177 VAL A O 1
ATOM 1385 N N . ALA A 1 178 ? -15.926 2.670 9.942 1.00 96.50 178 ALA A N 1
ATOM 1386 C CA . ALA A 1 178 ? -16.297 3.962 9.369 1.00 96.50 178 ALA A CA 1
ATOM 1387 C C . ALA A 1 178 ? -15.607 5.134 10.091 1.00 96.50 178 ALA A C 1
ATOM 1389 O O . ALA A 1 178 ? -15.054 6.017 9.430 1.00 96.50 178 ALA A O 1
ATOM 1390 N N . ALA A 1 179 ? -15.574 5.115 11.428 1.00 96.19 179 ALA A N 1
ATOM 1391 C CA . ALA A 1 179 ? -14.901 6.137 12.225 1.00 96.19 179 ALA A CA 1
ATOM 1392 C C . ALA A 1 179 ? -13.388 6.169 11.955 1.00 96.19 179 ALA A C 1
ATOM 1394 O O . ALA A 1 179 ? -12.833 7.232 11.686 1.00 96.19 179 ALA A O 1
ATOM 1395 N N . LEU A 1 180 ? -12.717 5.013 11.944 1.00 94.62 180 LEU A N 1
ATOM 1396 C CA . LEU A 1 180 ? -11.282 4.927 11.647 1.00 94.62 180 LEU A CA 1
ATOM 1397 C C . LEU A 1 180 ? -10.955 5.409 10.230 1.00 94.62 180 LEU A C 1
ATOM 1399 O O . LEU A 1 180 ? -9.949 6.094 10.028 1.00 94.62 180 LEU A O 1
ATOM 1403 N N . LEU A 1 181 ? -11.793 5.074 9.245 1.00 94.88 181 LEU A N 1
ATOM 1404 C CA . LEU A 1 181 ? -11.629 5.565 7.880 1.00 94.88 181 LEU A CA 1
ATOM 1405 C C . LEU A 1 181 ? -11.695 7.091 7.838 1.00 94.88 181 LEU A C 1
ATOM 1407 O O . LEU A 1 181 ? -10.756 7.724 7.360 1.00 94.88 181 LEU A O 1
ATOM 1411 N N . HIS A 1 182 ? -12.764 7.672 8.379 1.00 95.81 182 HIS A N 1
ATOM 1412 C CA . HIS A 1 182 ? -13.018 9.106 8.285 1.00 95.81 182 HIS A CA 1
ATOM 1413 C C . HIS A 1 182 ? -12.043 9.951 9.113 1.00 95.81 182 HIS A C 1
ATOM 1415 O O . HIS A 1 182 ? -11.595 11.004 8.667 1.00 95.81 182 HIS A O 1
ATOM 1421 N N . GLU A 1 183 ? -11.706 9.497 10.316 1.00 95.19 183 GLU A N 1
ATOM 1422 C CA . GLU A 1 183 ? -11.002 10.321 11.299 1.00 95.19 183 GLU A CA 1
ATOM 1423 C C . GLU A 1 183 ? -9.490 10.080 11.306 1.00 95.19 183 GLU A C 1
ATOM 1425 O O . GLU A 1 183 ? -8.728 10.972 11.675 1.00 95.19 183 GLU A O 1
ATOM 1430 N N . HIS A 1 184 ? -9.024 8.899 10.880 1.00 92.81 184 HIS A N 1
ATOM 1431 C CA . HIS A 1 184 ? -7.602 8.552 10.902 1.00 92.81 184 HIS A CA 1
ATOM 1432 C C . HIS A 1 184 ? -7.003 8.359 9.508 1.00 92.81 184 HIS A C 1
ATOM 1434 O O . HIS A 1 184 ? -5.990 8.988 9.189 1.00 92.81 184 HIS A O 1
ATOM 1440 N N . TYR A 1 185 ? -7.599 7.499 8.680 1.00 92.56 185 TYR A N 1
ATOM 1441 C CA . TYR A 1 185 ? -6.975 7.081 7.423 1.00 92.56 185 TYR A CA 1
ATOM 1442 C C . TYR A 1 185 ? -7.146 8.097 6.293 1.00 92.56 185 TYR A C 1
ATOM 1444 O O . TYR A 1 185 ? -6.160 8.474 5.657 1.00 92.56 185 TYR A O 1
ATOM 1452 N N . ASP A 1 186 ? -8.368 8.563 6.051 1.00 94.38 186 ASP A N 1
ATOM 1453 C CA . ASP A 1 186 ? -8.689 9.419 4.908 1.00 94.38 186 ASP A CA 1
ATOM 1454 C C . ASP A 1 186 ? -7.988 10.786 4.969 1.00 94.38 186 ASP A C 1
ATOM 1456 O O . ASP A 1 186 ? -7.378 11.173 3.967 1.00 94.38 186 ASP A O 1
ATOM 1460 N N . PRO A 1 187 ? -7.945 11.500 6.116 1.00 93.75 187 PRO A N 1
ATOM 1461 C CA . PRO A 1 187 ? -7.250 12.784 6.198 1.00 93.75 187 PRO A CA 1
ATOM 1462 C C . PRO A 1 187 ? -5.752 12.662 5.894 1.00 93.75 187 PRO A C 1
ATOM 1464 O O . PRO A 1 187 ? -5.182 13.479 5.163 1.00 93.75 187 PRO A O 1
ATOM 1467 N N . ALA A 1 188 ? -5.105 11.620 6.427 1.00 90.00 188 ALA A N 1
ATOM 1468 C CA . ALA A 1 188 ? -3.691 11.352 6.186 1.00 90.00 188 ALA A CA 1
ATOM 1469 C C . ALA A 1 188 ? -3.433 10.963 4.723 1.00 90.00 188 ALA A C 1
ATOM 1471 O O . ALA A 1 188 ? -2.477 11.455 4.114 1.00 90.00 188 ALA A O 1
ATOM 1472 N N . TYR A 1 189 ? -4.306 10.128 4.152 1.00 92.06 189 TYR A N 1
ATOM 1473 C CA . TYR A 1 189 ? -4.247 9.711 2.757 1.00 92.06 189 TYR A CA 1
ATOM 1474 C C . TYR A 1 189 ? -4.346 10.910 1.811 1.00 92.06 189 TYR A C 1
ATOM 1476 O O . TYR A 1 189 ? 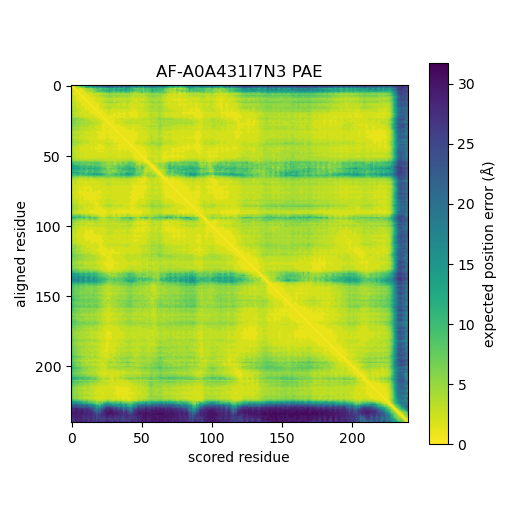-3.412 11.151 1.047 1.00 92.06 189 TYR A O 1
ATOM 1484 N N . PHE A 1 190 ? -5.412 11.713 1.893 1.00 92.62 190 PHE A N 1
ATOM 1485 C CA . PHE A 1 190 ? -5.626 12.826 0.962 1.00 92.62 190 PHE A CA 1
ATOM 1486 C C . PHE A 1 190 ? -4.498 13.857 1.025 1.00 92.62 190 PHE A C 1
ATOM 1488 O O . PHE A 1 190 ? -3.987 14.273 -0.017 1.00 92.62 190 PHE A O 1
ATOM 1495 N N . LYS A 1 191 ? -4.027 14.194 2.233 1.00 91.06 191 LYS A N 1
ATOM 1496 C CA . LYS A 1 191 ? -2.878 15.089 2.417 1.00 91.06 191 LYS A CA 1
ATOM 1497 C C . LYS A 1 191 ? -1.596 14.521 1.803 1.00 91.06 191 LYS A C 1
ATOM 1499 O O . LYS A 1 191 ? -0.817 15.259 1.202 1.00 91.06 191 LYS A O 1
ATOM 1504 N N . SER A 1 192 ? -1.349 13.220 1.965 1.00 90.94 192 SER A N 1
ATOM 1505 C CA . SER A 1 192 ? -0.189 12.553 1.367 1.00 90.94 192 SER A CA 1
ATOM 1506 C C . SER A 1 192 ? -0.271 12.560 -0.157 1.00 90.94 192 SER A C 1
ATOM 1508 O O . SER A 1 192 ? 0.710 12.900 -0.817 1.00 90.94 192 SER A O 1
ATOM 1510 N N . MET A 1 193 ? -1.442 12.238 -0.706 1.00 93.19 193 MET A N 1
ATOM 1511 C CA . MET A 1 193 ? -1.665 12.147 -2.143 1.00 93.19 193 MET A CA 1
ATOM 1512 C C . MET A 1 193 ? -1.461 13.484 -2.845 1.00 93.19 193 MET A C 1
ATOM 1514 O O . MET A 1 193 ? -0.671 13.554 -3.782 1.00 93.19 193 MET A O 1
ATOM 1518 N N . GLN A 1 194 ? -2.094 14.548 -2.342 1.00 91.19 194 GLN A N 1
ATOM 1519 C CA . GLN A 1 194 ? -1.951 15.903 -2.886 1.00 91.19 194 GLN A CA 1
ATOM 1520 C C . GLN A 1 194 ? -0.499 16.388 -2.872 1.00 91.19 194 GLN A C 1
ATOM 1522 O O . GLN A 1 194 ? -0.062 17.080 -3.783 1.00 91.19 194 GLN A O 1
ATOM 1527 N N . ARG A 1 195 ? 0.265 16.021 -1.838 1.00 91.38 195 ARG A N 1
ATOM 1528 C CA . ARG A 1 195 ? 1.664 16.437 -1.711 1.00 91.38 195 ARG A CA 1
ATOM 1529 C C . ARG A 1 195 ? 2.607 15.661 -2.628 1.00 91.38 195 ARG A C 1
ATOM 1531 O O . ARG A 1 195 ? 3.616 16.213 -3.051 1.00 91.38 195 ARG A O 1
ATOM 1538 N N . ASN A 1 196 ? 2.350 14.371 -2.836 1.00 92.19 196 ASN A N 1
ATOM 1539 C CA . ASN A 1 196 ? 3.357 13.455 -3.368 1.00 92.19 196 ASN A CA 1
ATOM 1540 C C . ASN A 1 196 ? 3.123 13.033 -4.821 1.00 92.19 196 ASN A C 1
ATOM 1542 O O . ASN A 1 196 ? 4.090 12.620 -5.451 1.00 92.19 196 ASN A O 1
ATOM 1546 N N . PHE A 1 197 ? 1.897 13.089 -5.345 1.00 92.06 197 PHE A N 1
ATOM 1547 C CA . PHE A 1 197 ? 1.575 12.539 -6.666 1.00 92.06 197 PHE A CA 1
ATOM 1548 C C . PHE A 1 197 ? 1.221 13.644 -7.656 1.00 92.06 197 PHE A C 1
ATOM 1550 O O . PHE A 1 197 ? 0.155 14.252 -7.577 1.00 92.06 197 PHE A O 1
ATOM 1557 N N . ALA A 1 198 ? 2.117 13.879 -8.615 1.00 87.56 198 ALA A N 1
ATOM 1558 C CA . ALA A 1 198 ? 2.057 15.037 -9.509 1.00 87.56 198 ALA A CA 1
ATOM 1559 C C . ALA A 1 198 ? 0.887 14.995 -10.506 1.00 87.56 198 ALA A C 1
ATOM 1561 O O . ALA A 1 198 ? 0.449 16.035 -10.987 1.00 87.56 198 ALA A O 1
ATOM 1562 N N . ARG A 1 199 ? 0.385 13.797 -10.832 1.00 91.75 199 ARG A N 1
ATOM 1563 C CA . ARG A 1 199 ? -0.670 13.577 -11.838 1.00 91.75 199 ARG A CA 1
ATOM 1564 C C . ARG A 1 199 ? -1.990 13.102 -11.231 1.00 91.75 199 ARG A C 1
ATOM 1566 O O . ARG A 1 199 ? -2.781 12.441 -11.895 1.00 91.75 199 ARG A O 1
ATOM 1573 N N . LEU A 1 200 ? -2.225 13.408 -9.955 1.00 90.94 200 LEU A N 1
ATOM 1574 C CA . LEU A 1 200 ? -3.451 12.999 -9.271 1.00 90.94 200 LEU A CA 1
ATOM 1575 C C . LEU A 1 200 ? -4.701 13.702 -9.822 1.00 90.94 200 LEU A C 1
ATOM 1577 O O . LEU A 1 200 ? -5.761 13.090 -9.891 1.00 90.94 200 LEU A O 1
ATOM 1581 N N . GLU A 1 201 ? -4.592 14.975 -10.207 1.00 90.56 201 GLU A N 1
ATOM 1582 C CA . GLU A 1 201 ? -5.731 15.758 -10.714 1.00 90.56 201 GLU A CA 1
ATOM 1583 C C . GLU A 1 201 ? -6.210 15.284 -12.089 1.00 90.56 201 GLU A C 1
ATOM 1585 O O . GLU A 1 201 ? -7.402 15.336 -12.379 1.00 90.56 201 GLU A O 1
ATOM 1590 N N . SER A 1 202 ? -5.296 14.765 -12.911 1.00 92.62 202 SER A N 1
ATOM 1591 C CA . SER A 1 202 ? -5.593 14.173 -14.218 1.00 92.62 202 SER A CA 1
ATOM 1592 C C . SER A 1 202 ? -5.836 12.663 -14.153 1.00 92.62 202 SER A C 1
ATOM 1594 O O . SER A 1 202 ? -5.855 11.999 -15.189 1.00 92.62 202 SER A O 1
ATOM 1596 N N . ALA A 1 203 ? -6.001 12.103 -12.951 1.00 93.75 203 ALA A N 1
ATOM 1597 C CA . ALA A 1 203 ? -6.187 10.673 -12.778 1.00 93.75 203 ALA A CA 1
ATOM 1598 C C . ALA A 1 203 ? -7.499 10.197 -13.413 1.00 93.75 203 ALA A C 1
ATOM 1600 O O . ALA A 1 203 ? -8.577 10.733 -13.135 1.00 93.75 203 ALA A O 1
ATOM 1601 N N . GLN A 1 204 ? -7.420 9.112 -14.184 1.00 94.00 204 GLN A N 1
ATOM 1602 C CA . GLN A 1 204 ? -8.607 8.364 -14.584 1.00 94.00 204 GLN A CA 1
ATOM 1603 C C . GLN A 1 204 ? -9.305 7.861 -13.321 1.00 94.00 204 GLN A C 1
ATOM 1605 O O . GLN A 1 204 ? -8.674 7.237 -12.469 1.00 94.00 204 GLN A O 1
ATOM 1610 N N . THR A 1 205 ? -10.599 8.143 -13.178 1.00 94.88 205 THR A N 1
ATOM 1611 C CA . THR A 1 205 ? -11.361 7.684 -12.012 1.00 94.88 205 THR A CA 1
ATOM 1612 C C . THR A 1 205 ? -12.036 6.352 -12.316 1.00 94.88 205 THR A C 1
ATOM 1614 O O . THR A 1 205 ? -12.777 6.238 -13.288 1.00 94.88 205 THR A O 1
ATOM 1617 N N . LEU A 1 206 ? -11.790 5.360 -11.464 1.00 95.00 206 LEU A N 1
ATOM 1618 C CA . LEU A 1 206 ? -12.422 4.049 -11.488 1.00 95.00 206 LEU A CA 1
ATOM 1619 C C . LEU A 1 206 ? -13.490 4.003 -10.393 1.00 95.00 206 LEU A C 1
ATOM 1621 O O . LEU A 1 206 ? -13.162 3.961 -9.208 1.00 95.00 206 LEU A O 1
ATOM 1625 N N . GLN A 1 207 ? -14.758 4.026 -10.786 1.00 93.94 207 GLN A N 1
ATOM 1626 C CA . GLN A 1 207 ? -15.872 3.932 -9.846 1.00 93.94 207 GLN A CA 1
ATOM 1627 C C . GLN A 1 207 ? -16.073 2.473 -9.426 1.00 93.94 207 GLN A C 1
ATOM 1629 O O . GLN A 1 207 ? -16.281 1.603 -10.272 1.00 93.94 207 GLN A O 1
ATOM 1634 N N . LEU A 1 208 ? -16.007 2.205 -8.121 1.00 93.12 208 LEU A N 1
ATOM 1635 C CA . LEU A 1 208 ? -16.273 0.897 -7.522 1.00 93.12 208 LEU A CA 1
ATOM 1636 C C . LEU A 1 208 ? -17.415 1.018 -6.510 1.00 93.12 208 LEU A C 1
ATOM 1638 O O . LEU A 1 208 ? -17.201 1.241 -5.317 1.00 93.12 208 LEU A O 1
ATOM 1642 N N . SER A 1 209 ? -18.652 0.846 -6.980 1.00 89.25 209 SER A N 1
ATOM 1643 C CA . SER A 1 209 ? -19.835 0.825 -6.106 1.00 89.25 209 SER A CA 1
ATOM 1644 C C . SER A 1 209 ? -19.833 -0.376 -5.152 1.00 89.25 209 SER A C 1
ATOM 1646 O O . SER A 1 209 ? -20.348 -0.284 -4.038 1.00 89.25 209 SER A O 1
ATOM 1648 N N . HIS A 1 210 ? -19.207 -1.480 -5.568 1.00 89.75 210 HIS A N 1
ATOM 1649 C CA . HIS A 1 210 ? -18.968 -2.681 -4.772 1.00 89.75 210 HIS A CA 1
ATOM 1650 C C . HIS A 1 210 ? -17.543 -3.190 -5.013 1.00 89.75 210 HIS A C 1
ATOM 1652 O O . HIS A 1 210 ? -16.951 -2.934 -6.059 1.00 89.75 210 HIS A O 1
ATOM 1658 N N . ILE A 1 211 ? -16.987 -3.904 -4.030 1.00 93.38 211 ILE A N 1
ATOM 1659 C CA . ILE A 1 211 ? -15.629 -4.458 -4.093 1.00 93.38 211 ILE A CA 1
ATOM 1660 C C . ILE A 1 211 ? -15.735 -5.979 -3.943 1.00 93.38 211 ILE A C 1
ATOM 1662 O O . ILE A 1 211 ? -15.659 -6.547 -2.847 1.00 93.38 211 ILE A O 1
ATOM 1666 N N . ASP A 1 212 ? -15.980 -6.639 -5.068 1.00 93.50 212 ASP A N 1
ATOM 1667 C CA . ASP A 1 212 ? -16.031 -8.091 -5.193 1.00 93.50 212 ASP A CA 1
ATOM 1668 C C . ASP A 1 212 ? -15.165 -8.577 -6.359 1.00 93.50 212 ASP A C 1
ATOM 1670 O O . ASP A 1 212 ? -14.670 -7.797 -7.173 1.00 93.50 212 ASP A O 1
ATOM 1674 N N . THR A 1 213 ? -14.945 -9.889 -6.403 1.00 92.12 213 THR A N 1
ATOM 1675 C CA . THR A 1 213 ? -14.041 -10.520 -7.365 1.00 92.12 213 THR A CA 1
ATOM 1676 C C . THR A 1 213 ? -14.463 -10.282 -8.814 1.00 92.12 213 THR A C 1
ATOM 1678 O O . THR A 1 213 ? -13.596 -10.070 -9.656 1.00 92.12 213 THR A O 1
ATOM 1681 N N . ALA A 1 214 ? -15.765 -10.292 -9.114 1.00 94.19 214 ALA A N 1
ATOM 1682 C CA . ALA A 1 214 ? -16.258 -10.128 -10.479 1.00 94.19 214 ALA A CA 1
ATOM 1683 C C . ALA A 1 214 ? -16.083 -8.682 -10.958 1.00 94.19 214 ALA A C 1
ATOM 1685 O O . ALA A 1 214 ? -15.563 -8.451 -12.048 1.00 94.19 214 ALA A O 1
ATOM 1686 N N . CYS A 1 215 ? -16.441 -7.711 -10.114 1.00 94.19 215 CYS A N 1
ATOM 1687 C CA . CYS A 1 215 ? -16.228 -6.296 -10.392 1.00 94.19 215 CYS A CA 1
ATOM 1688 C C . CYS A 1 215 ? -14.741 -6.001 -10.638 1.00 94.19 215 CYS A C 1
ATOM 1690 O O . CYS A 1 215 ? -14.388 -5.427 -11.665 1.00 94.19 215 CYS A O 1
ATOM 1692 N N . LEU A 1 216 ? -13.855 -6.461 -9.751 1.00 95.69 216 LEU A N 1
ATOM 1693 C CA . LEU A 1 216 ? -12.413 -6.228 -9.877 1.00 95.69 216 LEU A CA 1
ATOM 1694 C C . LEU A 1 216 ? -11.812 -6.889 -11.124 1.00 95.69 216 LEU A C 1
ATOM 1696 O O . LEU A 1 216 ? -10.977 -6.275 -11.784 1.00 95.69 216 LEU A O 1
ATOM 1700 N N . ALA A 1 217 ? -12.244 -8.105 -11.472 1.00 95.75 217 ALA A N 1
ATOM 1701 C CA . ALA A 1 217 ? -11.795 -8.790 -12.683 1.00 95.75 217 ALA A CA 1
ATOM 1702 C C . ALA A 1 217 ? -12.207 -8.034 -13.956 1.00 95.75 217 ALA A C 1
ATOM 1704 O O . ALA A 1 217 ? -11.375 -7.829 -14.840 1.00 95.75 217 ALA A O 1
ATOM 1705 N N . ASN A 1 218 ? -13.454 -7.557 -14.021 1.00 95.25 218 ASN A N 1
ATOM 1706 C CA . ASN A 1 218 ? -13.938 -6.762 -15.151 1.00 95.25 218 ASN A CA 1
ATOM 1707 C C . ASN A 1 218 ? -13.144 -5.457 -15.297 1.00 95.25 218 ASN A C 1
ATOM 1709 O O . ASN A 1 218 ? -12.685 -5.132 -16.391 1.00 95.25 218 ASN A O 1
ATOM 1713 N N . GLN A 1 219 ? -12.918 -4.741 -14.192 1.00 95.56 219 GLN A N 1
ATOM 1714 C CA . GLN A 1 219 ? -12.146 -3.497 -14.219 1.00 95.56 219 GLN A CA 1
ATOM 1715 C C . GLN A 1 219 ? -10.684 -3.731 -14.611 1.00 95.56 219 GLN A C 1
ATOM 1717 O O . GLN A 1 219 ? -10.122 -2.949 -15.375 1.00 95.56 219 GLN A O 1
ATOM 1722 N N . ALA A 1 220 ? -10.072 -4.825 -14.149 1.00 96.25 220 ALA A N 1
ATOM 1723 C CA . ALA A 1 220 ? -8.727 -5.205 -14.565 1.00 96.25 220 ALA A CA 1
ATOM 1724 C C . ALA A 1 220 ? -8.645 -5.444 -16.082 1.00 96.25 220 ALA A C 1
ATOM 1726 O O . ALA A 1 220 ? -7.754 -4.907 -16.735 1.00 96.25 220 ALA A O 1
ATOM 1727 N N . GLN A 1 221 ? -9.596 -6.182 -16.662 1.00 95.69 221 GLN A N 1
ATOM 1728 C CA . GLN A 1 221 ? -9.640 -6.421 -18.108 1.00 95.69 221 GLN A CA 1
ATOM 1729 C C . GLN A 1 221 ? -9.821 -5.128 -18.912 1.00 95.69 221 GLN A C 1
ATOM 1731 O O . GLN A 1 221 ? -9.128 -4.928 -19.909 1.00 95.69 221 GLN A O 1
ATOM 1736 N N . GLN A 1 222 ? -10.708 -4.233 -18.469 1.00 94.31 222 GLN A N 1
ATOM 1737 C CA . GLN A 1 222 ? -10.909 -2.938 -19.124 1.00 94.31 222 GLN A CA 1
ATOM 1738 C C . GLN A 1 222 ? -9.642 -2.078 -19.096 1.00 94.31 222 GLN A C 1
ATOM 1740 O O . GLN A 1 222 ? -9.267 -1.509 -20.121 1.00 94.31 222 GLN A O 1
ATOM 1745 N N . LEU A 1 223 ? -8.959 -2.013 -17.949 1.00 94.81 223 LEU A N 1
ATOM 1746 C CA . LEU A 1 223 ? -7.703 -1.276 -17.816 1.00 94.81 223 LEU A CA 1
ATOM 1747 C C . LEU A 1 223 ? -6.619 -1.845 -18.734 1.00 94.81 223 LEU A C 1
ATOM 1749 O O . LEU A 1 223 ? -5.964 -1.080 -19.440 1.00 94.81 223 LEU A O 1
ATOM 1753 N N . LEU A 1 224 ? -6.460 -3.170 -18.778 1.00 94.25 224 LEU A N 1
ATOM 1754 C CA . LEU A 1 224 ? -5.480 -3.806 -19.659 1.00 94.25 224 LEU A CA 1
ATOM 1755 C C . LEU A 1 224 ? -5.788 -3.532 -21.136 1.00 94.25 224 LEU A C 1
ATOM 1757 O O . LEU A 1 224 ? -4.876 -3.191 -21.887 1.00 94.25 224 LEU A O 1
ATOM 1761 N N . GLY A 1 225 ? -7.062 -3.585 -21.537 1.00 91.19 225 GLY A N 1
ATOM 1762 C CA . GLY A 1 225 ? -7.495 -3.284 -22.905 1.00 91.19 225 GLY A CA 1
ATOM 1763 C C . GLY A 1 225 ? -7.240 -1.836 -23.340 1.00 91.19 225 GLY A C 1
ATOM 1764 O O . GLY A 1 225 ? -6.928 -1.601 -24.502 1.00 91.19 225 GLY A O 1
ATOM 1765 N N . GLN A 1 226 ? -7.313 -0.870 -22.419 1.00 87.25 226 GLN A N 1
ATOM 1766 C CA . GLN A 1 226 ? -7.011 0.547 -22.692 1.00 87.25 226 GLN A CA 1
ATOM 1767 C C . GLN A 1 226 ? -5.511 0.823 -22.820 1.00 87.25 226 GLN A C 1
ATOM 1769 O O . GLN A 1 226 ? -5.105 1.773 -23.483 1.00 87.25 226 GLN A O 1
ATOM 1774 N N . THR A 1 227 ? -4.692 0.019 -22.144 1.00 79.25 227 THR A N 1
ATOM 1775 C CA . THR A 1 227 ? -3.233 0.187 -22.112 1.00 79.25 227 THR A CA 1
ATOM 1776 C C . THR A 1 227 ? -2.489 -0.697 -23.102 1.00 79.25 227 THR A C 1
ATOM 1778 O O . THR A 1 227 ? -1.282 -0.529 -23.276 1.00 79.25 227 THR A O 1
ATOM 1781 N N . ALA A 1 228 ? -3.189 -1.635 -23.745 1.00 66.56 228 ALA A N 1
ATOM 1782 C CA . ALA A 1 228 ? -2.629 -2.380 -24.853 1.00 66.56 228 ALA A CA 1
ATOM 1783 C C . ALA A 1 228 ? -2.162 -1.374 -25.918 1.00 66.56 228 ALA A C 1
ATOM 1785 O O . ALA A 1 228 ? -2.885 -0.414 -26.201 1.00 66.56 228 ALA A O 1
ATOM 1786 N N . PRO A 1 229 ? -0.965 -1.549 -26.502 1.00 53.69 229 PRO A N 1
ATOM 1787 C CA . PRO A 1 229 ? -0.542 -0.701 -27.604 1.00 53.69 229 PRO A CA 1
ATOM 1788 C C . PRO A 1 229 ? -1.639 -0.744 -28.668 1.00 53.69 229 PRO A C 1
ATOM 1790 O O . PRO A 1 229 ? -2.017 -1.833 -29.106 1.00 53.69 229 PRO A O 1
ATOM 1793 N N . HIS A 1 230 ? -2.186 0.426 -29.024 1.00 41.75 230 HIS A N 1
ATOM 1794 C CA . HIS A 1 230 ? -3.196 0.542 -30.069 1.00 41.75 230 HIS A CA 1
ATOM 1795 C C . HIS A 1 230 ? -2.687 -0.193 -31.311 1.00 41.75 230 HIS A C 1
ATOM 1797 O O . HIS A 1 230 ? -1.784 0.266 -32.008 1.00 41.75 230 HIS A O 1
ATOM 1803 N N . THR A 1 231 ? -3.268 -1.357 -31.574 1.00 40.56 231 THR A N 1
ATOM 1804 C CA . THR A 1 231 ? -3.376 -1.851 -32.935 1.00 40.56 231 THR A CA 1
ATOM 1805 C C . THR A 1 231 ? -4.561 -1.089 -33.503 1.00 40.56 231 THR A C 1
ATOM 1807 O O . THR A 1 231 ? -5.659 -1.162 -32.954 1.00 40.56 231 THR A O 1
ATOM 1810 N N . ASP A 1 232 ? -4.321 -0.249 -34.508 1.00 35.62 232 ASP A N 1
ATOM 1811 C CA . ASP A 1 232 ? -5.377 0.507 -35.183 1.00 35.62 232 ASP A CA 1
ATOM 1812 C C . ASP A 1 232 ? -6.542 -0.429 -35.548 1.00 35.62 232 ASP A C 1
ATOM 1814 O O . ASP A 1 232 ? -6.396 -1.342 -36.362 1.00 35.62 232 ASP A O 1
ATOM 1818 N N . GLY A 1 233 ? -7.702 -0.213 -34.926 1.00 35.34 233 GLY A N 1
ATOM 1819 C CA . GLY A 1 233 ? -8.902 -1.023 -35.129 1.00 35.34 233 GLY A CA 1
ATOM 1820 C C . GLY A 1 233 ? -10.049 -0.515 -34.262 1.00 35.34 233 GLY A C 1
ATOM 1821 O O . GLY A 1 233 ? -10.131 -0.837 -33.084 1.00 35.34 233 GLY A O 1
ATOM 1822 N N . GLY A 1 234 ? -10.881 0.358 -34.829 1.00 33.91 234 GLY A N 1
ATOM 1823 C CA . GLY A 1 234 ? -11.876 1.137 -34.096 1.00 33.91 234 GLY A CA 1
ATOM 1824 C C . GLY A 1 234 ? -13.162 0.418 -33.667 1.00 33.91 234 GLY A C 1
ATOM 1825 O O . GLY A 1 234 ? -13.439 -0.716 -34.045 1.00 33.91 234 GLY A O 1
ATOM 1826 N N . ALA A 1 235 ? -13.967 1.239 -32.983 1.00 33.06 235 ALA A N 1
ATOM 1827 C CA . ALA A 1 235 ? -15.393 1.140 -32.659 1.00 33.06 235 ALA A CA 1
ATOM 1828 C C . ALA A 1 235 ? -15.810 0.456 -31.336 1.00 33.06 235 ALA A C 1
ATOM 1830 O O . ALA A 1 235 ? -15.983 -0.753 -31.249 1.00 33.06 235 ALA A O 1
ATOM 1831 N N . ASP A 1 236 ? -16.069 1.350 -30.372 1.00 39.34 236 ASP A N 1
ATOM 1832 C CA . ASP A 1 236 ? -17.321 1.519 -29.614 1.00 39.34 236 ASP A CA 1
ATOM 1833 C C . ASP A 1 236 ? -17.732 0.440 -28.595 1.00 39.34 236 ASP A C 1
ATOM 1835 O O . ASP A 1 236 ? -18.117 -0.674 -28.942 1.00 39.34 236 ASP A O 1
ATOM 1839 N N . ALA A 1 237 ? -17.738 0.815 -27.310 1.00 32.56 237 ALA A N 1
ATOM 1840 C CA . ALA A 1 237 ? -18.441 0.067 -26.272 1.00 32.56 237 ALA A CA 1
ATOM 1841 C C . ALA A 1 237 ? -18.920 0.989 -25.141 1.00 32.56 237 ALA A C 1
ATOM 1843 O O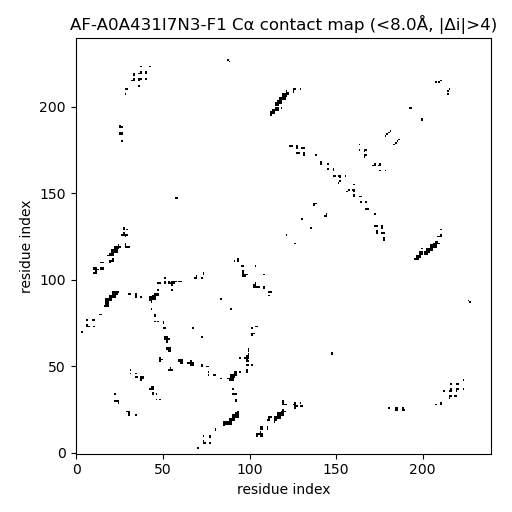 . ALA A 1 237 ? -18.151 1.693 -24.486 1.00 32.56 237 ALA A O 1
ATOM 1844 N N . SER A 1 238 ? -20.237 0.957 -24.961 1.00 35.53 238 SER A N 1
ATOM 1845 C CA . SER A 1 238 ? -21.062 1.709 -24.025 1.00 35.53 238 SER A CA 1
ATOM 1846 C C . SER A 1 238 ? -20.841 1.319 -22.554 1.00 35.53 238 SER A C 1
ATOM 1848 O O . SER A 1 238 ? -20.437 0.203 -22.240 1.00 35.53 238 SER A O 1
ATOM 1850 N N . GLN A 1 239 ? -21.129 2.273 -21.664 1.00 33.00 239 GLN A N 1
ATOM 1851 C CA . GLN A 1 239 ? -20.958 2.215 -20.206 1.00 33.00 239 GLN A CA 1
ATOM 1852 C C . GLN A 1 239 ? -21.856 1.158 -19.524 1.00 33.00 239 GLN A C 1
ATOM 1854 O O . GLN A 1 239 ? -23.037 1.047 -19.860 1.00 33.00 239 GLN A O 1
ATOM 1859 N N . CYS A 1 240 ? -21.290 0.444 -18.540 1.00 35.22 240 CYS A N 1
ATOM 1860 C CA . CYS A 1 240 ? -21.987 -0.313 -17.489 1.00 35.22 240 CYS A CA 1
ATOM 1861 C C . CYS A 1 240 ? -21.954 0.461 -16.168 1.00 35.22 240 CYS A C 1
ATOM 1863 O O . CYS A 1 240 ? -20.943 1.162 -15.935 1.00 35.22 240 CYS A O 1
#

Foldseek 3Di:
DVVLVVLLVCLLPLLLLAAEEEEAEFQLLCSLVLLVLLVVVPAQEDELCVLQVFPQDLPGHDPPDDGDPLSSSSVVSSVSSVVDDRLAYYYYYPHDCDGVPHGDRPNNLLSNQAHAYAYEDEDLQQSLVSCCVVVVVCLVCLPVVLVSLVVCCVVPNPVLSVVLNVCSVVVVSSVNSSCCRVPPTVVVRVVCSVPRHPNPVVHHYDYPHHRDNVSSNVVSVVVRVVRPPDPPDDDDDDDD

Sequence (240 aa):
KNYRRGVNAELEVLPQQFHYLTVCGPTGSGKSALLQALATAGGQVLDLEQLARHKGSVLGVLPGESQPSQKMFESQILAALKSFDPALPVYVESESSKVGTLRVPPALIDSIRQAACIRIDAPVAARVNFLLRDYAYFLADPAWLLDRLQRLTELHGKHTIQRWSELVNQQQWPELVAALLHEHYDPAYFKSMQRNFARLESAQTLQLSHIDTACLANQAQQLLGQTAPHTDGGADASQC

pLDDT: mean 89.67, std 13.63, range [32.56, 98.38]

Nearest PDB structures (foldseek):
  4i1u-assembly1_A  TM=4.859E-01  e=3.299E-03  Burkholderia vietnamiensis G4
  2if2-assembly2_B  TM=4.403E-01  e=6.917E-03  Aquifex aeolicus VF5
  1t3h-assembly3_C  TM=4.179E-01  e=2.885E-02  Escherichia coli
  2f6r-assembly1_A  TM=3.719E-01  e=1.992E-02  Mus musculus
  1n3b-assembly1_C  TM=3.614E-01  e=1.410E-01  Escherichia coli

Radius of gyration: 19.05 Å; Cα contacts (8 Å, |Δi|>4): 327; chains: 1; bounding box: 51×31×60 Å

Solvent-accessible surface area (backbone atoms only — not comparable to full-atom values): 13502 Å² total; per-residue (Å²): 117,66,68,60,55,50,54,52,60,45,44,62,50,59,48,70,63,48,46,43,37,21,38,34,55,56,86,49,48,44,58,71,60,35,47,52,29,23,38,74,73,72,44,48,60,54,58,62,37,68,62,34,45,28,64,67,47,98,84,16,73,44,87,96,50,74,56,62,54,64,71,54,39,54,50,50,52,52,53,55,58,72,71,52,62,58,92,45,62,34,36,30,62,70,69,64,67,42,45,75,92,36,71,55,54,64,42,40,50,54,43,53,25,65,20,51,30,39,32,45,45,46,51,69,69,31,19,35,59,34,40,59,62,77,43,43,72,56,72,73,36,59,67,62,48,48,58,57,48,57,74,43,28,88,82,61,34,65,70,53,42,48,53,49,46,49,27,60,76,69,64,38,55,67,61,40,46,48,49,46,41,65,74,55,44,41,60,54,43,55,57,48,46,72,73,55,34,79,30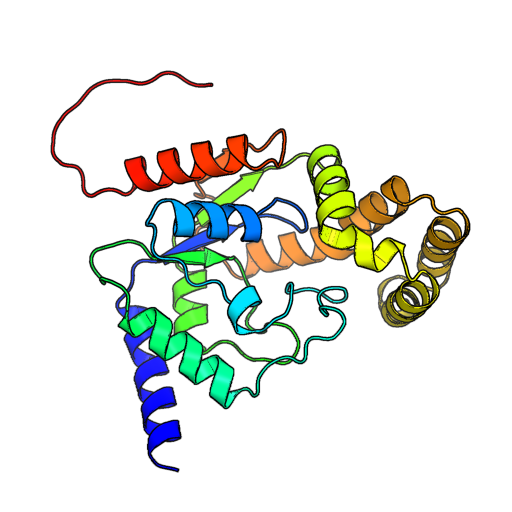,56,90,76,28,50,72,45,81,33,83,56,76,47,72,68,57,33,40,54,51,26,52,53,54,51,64,72,67,46,78,84,67,93,75,86,84,88,84,82,89,132

Secondary structure (DSSP, 8-state):
-HHHHHHH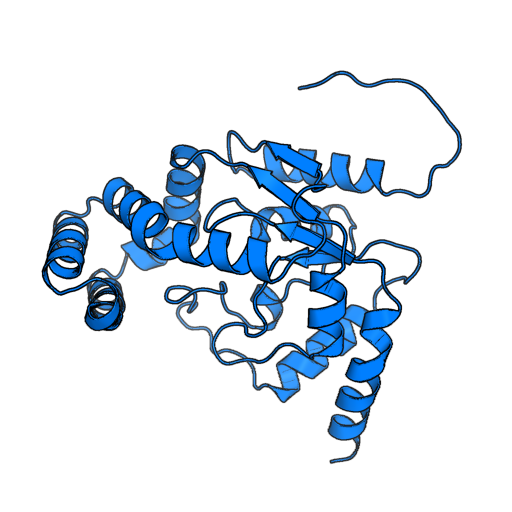HHHHHGGGGS-EEEEE--TTSSHHHHHHHHHHTT-EEE-HHHHHTB-SSTT-BPTT-PPPPHHHHHHHHHHHHHHS-TTS-EEEE---SEETTEEPPHHHHHHHHHSEEEEEE--HHHHHHHHHHHTHHHHT-HHHHHHHHHTTHHHHHHHHHHHHHHHHHTT-HHHHHHHHIIIIIHHHHHHHHHHH-TTSTTPEEEE-SS--HHHHHHHHHHHHHHHS---S--------